Protein AF-A0A8S2WAD6-F1 (afdb_monomer)

Foldseek 3Di:
DPPFPPAAFWWAKDQADPPPDPPHDGGDTDDQVVCVVVPPVRIDTDGDGGADDPVVVVVPDPDPVCVVVRVVCRVCVVVVVLVVLLVVQLVVQLVVLLVLLLLLLLLLQCLQDLDNPPRADPCNSVVSNVCCVVQPSVLSSVLSNVLSVLVSVLVVLVVVLVVVCVVDPDPVSNVVSVVVSVVSVVVSVVSSVLSSLLSSCCSNPVDRSVVSSVVSVVLCVVCVVVVVVLLVVLVVVLVVVLCVVLVVVLVVVVVVCVVVVVCVVDPDNCPVSVVSSVVSSVVSVVVSVSVSSSSSSSVSSQSVLVVPADCDPVGRRSDDVVVCVVVVCNVVNVVVVVVVVVVVVVVVVVVVD

Secondary structure (DSSP, 8-state):
--TT-SSEEEEEEESPPTTT-TT--TT-B--HHHHHHTT-TT-EEEEEEEE--HHHHHHH---HHHHHHHHHHHHHHHHHHHHHHHHHHHHHHHHHHHHHHHHHHHHHHHHH-SSTTTSS-SSHHHHHHHHIIIIIHHHHHHHHHHHHHHHHHHHHHHHHHHHHTTT---HHHHHHHHHHHHHHHHHHHHHHHHHHHHHHHHHHH---HHHHHHHHHHHHHHTHHHHHHHHHHHHHHHHHHHHHHHHHHHHHHHHHHHHTT-GGG-SSTTHHHHHHHHHHHHHHHHHHHHHHHHHHHHHHHHHHHHHH--SSSSS---S-HHHHHHTT-HHHHHHHHHHHHHHHHHHHHHTT-

Structure (mmCIF, N/CA/C/O backbone):
data_AF-A0A8S2WAD6-F1
#
_entry.id   AF-A0A8S2WAD6-F1
#
loop_
_atom_site.group_PDB
_atom_site.id
_atom_site.type_symbol
_atom_site.label_atom_id
_atom_site.label_alt_id
_atom_site.label_comp_id
_atom_site.label_asym_id
_atom_site.label_entity_id
_atom_site.label_seq_id
_atom_site.pdbx_PDB_ins_code
_atom_site.Cartn_x
_atom_site.Cartn_y
_atom_site.Cartn_z
_atom_site.occupancy
_atom_site.B_iso_or_equiv
_atom_site.auth_seq_id
_atom_site.auth_comp_id
_atom_site.auth_asym_id
_atom_site.auth_atom_id
_atom_site.pdbx_PDB_model_num
ATOM 1 N N . MET A 1 1 ? 12.851 -3.085 -22.719 1.00 33.16 1 MET A N 1
ATOM 2 C CA . MET A 1 1 ? 13.435 -4.177 -21.913 1.00 33.16 1 MET A CA 1
ATOM 3 C C . MET A 1 1 ? 13.023 -5.485 -22.578 1.00 33.16 1 MET A C 1
ATOM 5 O O . MET A 1 1 ? 11.899 -5.925 -22.380 1.00 33.16 1 MET A O 1
ATOM 9 N N . ASN A 1 2 ? 13.850 -6.024 -23.480 1.00 35.91 2 ASN A N 1
ATOM 10 C CA . ASN A 1 2 ? 13.549 -7.308 -24.118 1.00 35.91 2 ASN A CA 1
ATOM 11 C C . ASN A 1 2 ? 13.802 -8.405 -23.083 1.00 35.91 2 ASN A C 1
ATOM 13 O O . ASN A 1 2 ? 14.938 -8.794 -22.850 1.00 35.91 2 ASN A O 1
ATOM 17 N N . LEU A 1 3 ? 12.732 -8.902 -22.462 1.00 43.22 3 LEU A N 1
ATOM 18 C CA . LEU A 1 3 ? 12.742 -10.105 -21.617 1.00 43.22 3 LEU A CA 1
ATOM 19 C C . LEU A 1 3 ? 12.987 -11.394 -22.443 1.00 43.22 3 LEU A C 1
ATOM 21 O O . LEU A 1 3 ? 12.745 -12.495 -21.954 1.00 43.22 3 LEU A O 1
ATOM 25 N N . SER A 1 4 ? 13.418 -11.264 -23.705 1.00 50.00 4 SER A N 1
ATOM 26 C CA . SER A 1 4 ? 13.590 -12.347 -24.674 1.00 50.00 4 SER A CA 1
ATOM 27 C C . SER A 1 4 ? 15.006 -12.914 -24.755 1.00 50.00 4 SER A C 1
ATOM 29 O O . SER A 1 4 ? 15.210 -13.788 -25.574 1.00 50.00 4 SER A O 1
ATOM 31 N N . THR A 1 5 ? 15.974 -12.550 -23.908 1.00 53.38 5 THR A N 1
ATOM 32 C CA . THR A 1 5 ? 17.348 -13.115 -23.971 1.00 53.38 5 THR A CA 1
ATOM 33 C C . THR A 1 5 ? 17.466 -14.605 -23.590 1.00 53.38 5 THR A C 1
ATOM 35 O O . THR A 1 5 ? 18.560 -15.086 -23.313 1.00 53.38 5 THR A O 1
ATOM 38 N N . ILE A 1 6 ? 16.360 -15.354 -23.557 1.00 51.00 6 ILE A N 1
ATOM 39 C CA . ILE A 1 6 ? 16.335 -16.801 -23.324 1.00 51.00 6 ILE A CA 1
ATOM 40 C C . ILE A 1 6 ? 16.104 -17.484 -24.674 1.00 51.00 6 ILE A C 1
ATOM 42 O O . ILE A 1 6 ? 15.006 -17.418 -25.222 1.00 51.00 6 ILE A O 1
ATOM 46 N N . GLY A 1 7 ? 17.143 -18.135 -25.194 1.00 58.00 7 GLY A N 1
ATOM 47 C CA . GLY A 1 7 ? 17.131 -18.833 -26.480 1.00 58.00 7 GLY A CA 1
ATOM 48 C C . GLY A 1 7 ? 18.456 -18.671 -27.220 1.00 58.00 7 GLY A C 1
ATOM 49 O O . GLY A 1 7 ? 19.326 -17.908 -26.797 1.00 58.00 7 GLY A O 1
ATOM 50 N N . THR A 1 8 ? 18.625 -19.390 -28.325 1.00 60.66 8 THR A N 1
ATOM 51 C CA . THR A 1 8 ? 19.769 -19.184 -29.219 1.00 60.66 8 THR A CA 1
ATOM 52 C C . THR A 1 8 ? 19.548 -17.921 -30.053 1.00 60.66 8 THR A C 1
ATOM 54 O O . THR A 1 8 ? 18.405 -17.647 -30.434 1.00 60.66 8 THR A O 1
ATOM 57 N N . PRO A 1 9 ? 20.595 -17.124 -30.330 1.00 67.44 9 PRO A N 1
ATOM 58 C CA . PRO A 1 9 ? 20.465 -15.967 -31.205 1.00 67.44 9 PRO A CA 1
ATOM 59 C C . PRO A 1 9 ? 20.092 -16.437 -32.615 1.00 67.44 9 PRO A C 1
ATOM 61 O O . PRO A 1 9 ? 20.806 -17.238 -33.219 1.00 67.44 9 PRO A O 1
ATOM 64 N N . ILE A 1 10 ? 18.959 -15.958 -33.124 1.00 74.50 10 ILE A N 1
ATOM 65 C CA . ILE A 1 10 ? 18.488 -16.260 -34.474 1.00 74.50 10 ILE A CA 1
ATOM 66 C C . ILE A 1 10 ? 18.931 -15.118 -35.381 1.00 74.50 10 ILE A C 1
ATOM 68 O O . ILE A 1 10 ? 18.564 -13.955 -35.176 1.00 74.50 10 ILE A O 1
ATOM 72 N N . PHE A 1 11 ? 19.704 -15.470 -36.402 1.00 80.81 11 PHE A N 1
ATOM 73 C CA . PHE A 1 11 ? 20.127 -14.551 -37.446 1.00 80.81 11 PHE A CA 1
ATOM 74 C C . PHE A 1 11 ? 19.390 -14.880 -38.739 1.00 80.81 11 PHE A C 1
ATOM 76 O O . PHE A 1 11 ? 19.169 -16.051 -39.065 1.00 80.81 11 PHE A O 1
ATOM 83 N N . ARG A 1 12 ? 18.985 -13.841 -39.466 1.00 82.31 12 ARG A N 1
ATOM 84 C CA . ARG A 1 12 ? 18.312 -13.985 -40.757 1.00 82.31 12 ARG A CA 1
ATOM 85 C C . ARG A 1 12 ? 18.974 -13.119 -41.809 1.00 82.31 12 ARG A C 1
ATOM 87 O O . ARG A 1 12 ? 19.565 -12.084 -41.501 1.00 82.31 12 ARG A O 1
ATOM 94 N N . VAL A 1 13 ? 18.862 -13.568 -43.053 1.00 82.69 13 VAL A N 1
ATOM 95 C CA . VAL A 1 13 ? 19.351 -12.819 -44.207 1.00 82.69 13 VAL A CA 1
ATOM 96 C C . VAL A 1 13 ? 18.418 -11.638 -44.473 1.00 82.69 13 VAL A C 1
ATOM 98 O O . VAL A 1 13 ? 17.201 -11.811 -44.577 1.00 82.69 13 VAL A O 1
ATOM 101 N N . VAL A 1 14 ? 19.000 -10.451 -44.576 1.00 81.12 14 VAL A N 1
ATOM 102 C CA . VAL A 1 14 ? 18.361 -9.184 -44.944 1.00 81.12 14 VAL A CA 1
ATOM 103 C C . VAL A 1 14 ? 19.107 -8.566 -46.123 1.00 81.12 14 VAL A C 1
ATOM 105 O O . VAL A 1 14 ? 20.298 -8.810 -46.314 1.00 81.12 14 VAL A O 1
ATOM 108 N N . ASP A 1 15 ? 18.397 -7.765 -46.913 1.00 77.50 15 ASP A N 1
ATOM 109 C CA . ASP A 1 15 ? 18.896 -7.087 -48.113 1.00 77.50 15 ASP A CA 1
ATOM 110 C C . ASP A 1 15 ? 19.441 -8.009 -49.225 1.00 77.50 15 ASP A C 1
ATOM 112 O O . ASP A 1 15 ? 20.174 -7.542 -50.087 1.00 77.50 15 ASP A O 1
ATOM 116 N N . ALA A 1 16 ? 19.058 -9.293 -49.254 1.00 73.88 16 ALA A N 1
ATOM 117 C CA . ALA A 1 16 ? 19.387 -10.212 -50.347 1.00 73.88 16 ALA A CA 1
ATOM 118 C C . ALA A 1 16 ? 18.677 -9.833 -51.657 1.00 73.88 16 ALA A C 1
ATOM 120 O O . ALA A 1 16 ? 17.456 -9.630 -51.674 1.00 73.88 16 ALA A O 1
ATOM 121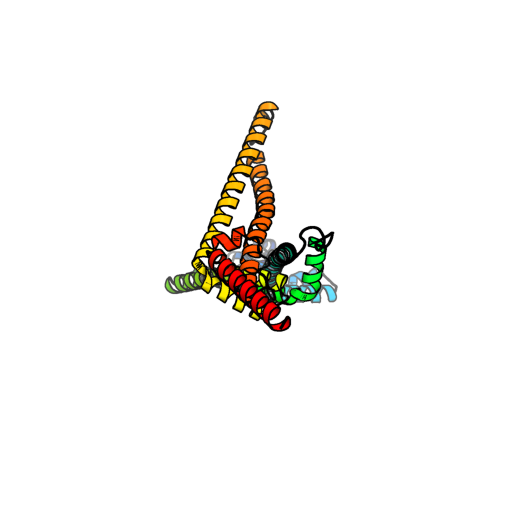 N N . ILE A 1 17 ? 19.430 -9.799 -52.760 1.00 71.50 17 ILE A N 1
ATOM 122 C CA . ILE A 1 17 ? 18.899 -9.552 -54.107 1.00 71.50 17 ILE A CA 1
ATOM 123 C C . ILE A 1 17 ? 18.077 -10.772 -54.579 1.00 71.50 17 ILE A C 1
ATOM 125 O O . ILE A 1 17 ? 18.558 -11.909 -54.493 1.00 71.50 17 ILE A O 1
ATOM 129 N N . PRO A 1 18 ? 16.837 -10.583 -55.082 1.00 63.59 18 PRO A N 1
ATOM 130 C CA . PRO A 1 18 ? 16.011 -11.680 -55.582 1.00 63.59 18 PRO A CA 1
ATOM 131 C C . PRO A 1 18 ? 16.711 -12.439 -56.718 1.00 63.59 18 PRO A C 1
ATOM 133 O O . PRO A 1 18 ? 17.002 -11.861 -57.760 1.00 63.59 18 PRO A O 1
ATOM 136 N N . GLY A 1 19 ? 16.959 -13.738 -56.520 1.00 62.47 19 GLY A N 1
ATOM 137 C CA . GLY A 1 19 ? 17.545 -14.623 -57.534 1.00 62.47 19 GLY A CA 1
ATOM 138 C C . GLY A 1 19 ? 19.076 -14.717 -57.553 1.00 62.47 19 GLY A C 1
ATOM 139 O O . GLY A 1 19 ? 19.597 -15.427 -58.402 1.00 62.47 19 GLY A O 1
ATOM 140 N N . CYS A 1 20 ? 19.801 -14.049 -56.644 1.00 62.72 20 CYS A N 1
ATOM 141 C CA . CYS A 1 20 ? 21.269 -14.144 -56.594 1.00 62.72 20 CYS A CA 1
ATOM 142 C C . CYS A 1 20 ? 21.786 -15.372 -55.819 1.00 62.72 20 CYS A C 1
ATOM 144 O O . CYS A 1 20 ? 22.813 -15.955 -56.160 1.00 62.72 20 CYS A O 1
ATOM 146 N N . CYS A 1 21 ? 21.069 -15.796 -54.778 1.00 61.88 21 CYS A N 1
ATOM 147 C CA . CYS A 1 21 ? 21.522 -16.853 -53.879 1.00 61.88 21 CYS A CA 1
ATOM 148 C C . CYS A 1 21 ? 20.570 -18.050 -53.955 1.00 61.88 21 CYS A C 1
ATOM 150 O O . CYS A 1 21 ? 19.511 -18.016 -53.327 1.00 61.88 21 CYS A O 1
ATOM 152 N N . ASP A 1 22 ? 20.963 -19.123 -54.649 1.00 60.25 22 ASP A N 1
ATOM 153 C CA . ASP A 1 22 ? 20.140 -20.333 -54.849 1.00 60.25 22 ASP A CA 1
ATOM 154 C C . ASP A 1 22 ? 19.596 -20.952 -53.542 1.00 60.25 22 ASP A C 1
ATOM 156 O O . ASP A 1 22 ? 18.570 -21.627 -53.559 1.00 60.25 22 ASP A O 1
ATOM 160 N N . ASN A 1 23 ? 20.231 -20.680 -52.391 1.00 61.28 23 ASN A N 1
ATOM 161 C CA . ASN A 1 23 ? 19.850 -21.232 -51.082 1.00 61.28 23 ASN A CA 1
ATOM 162 C C . ASN A 1 23 ? 19.425 -20.194 -50.018 1.00 61.28 23 ASN A C 1
ATOM 164 O O . ASN A 1 23 ? 18.973 -20.583 -48.937 1.00 61.28 23 ASN A O 1
ATOM 168 N N . TYR A 1 24 ? 19.549 -18.883 -50.270 1.00 64.12 24 TYR A N 1
ATOM 169 C CA . TYR A 1 24 ? 19.350 -17.857 -49.232 1.00 64.12 24 TYR A CA 1
ATOM 170 C C . TYR A 1 24 ? 18.557 -16.647 -49.737 1.00 64.12 24 TYR A C 1
ATOM 172 O O . TYR A 1 24 ? 19.109 -15.701 -50.289 1.00 64.12 24 TYR A O 1
ATOM 180 N N . THR A 1 25 ? 17.250 -16.653 -49.482 1.00 71.38 25 THR A N 1
ATOM 181 C CA . THR A 1 25 ? 16.353 -15.509 -49.696 1.00 71.38 25 THR A CA 1
ATOM 182 C C . THR A 1 25 ? 16.184 -14.673 -48.425 1.00 71.38 25 THR A C 1
ATOM 184 O O . THR A 1 25 ? 16.469 -15.140 -47.319 1.00 71.38 25 THR A O 1
ATOM 187 N N . ASN A 1 26 ? 15.690 -13.436 -48.562 1.00 69.88 26 ASN A N 1
ATOM 188 C CA . ASN A 1 26 ? 15.370 -12.586 -47.412 1.00 69.88 26 ASN A CA 1
ATOM 189 C C . ASN A 1 26 ? 14.439 -13.306 -46.428 1.00 69.88 26 ASN A C 1
ATOM 191 O O . ASN A 1 26 ? 13.389 -13.822 -46.809 1.00 69.88 26 ASN A O 1
ATOM 195 N N . GLY A 1 27 ? 14.830 -13.322 -45.154 1.00 68.94 27 GLY A N 1
ATOM 196 C CA . GLY A 1 27 ? 14.116 -14.012 -44.083 1.00 68.94 27 GLY A CA 1
ATOM 197 C C . GLY A 1 27 ? 14.554 -15.457 -43.822 1.00 68.94 27 GLY A C 1
ATOM 198 O O . GLY A 1 27 ? 14.096 -16.018 -42.819 1.00 68.94 27 GLY A O 1
ATOM 199 N N . ASN A 1 28 ? 15.442 -16.037 -44.643 1.00 74.69 28 ASN A N 1
ATOM 200 C CA . ASN A 1 28 ? 16.033 -17.357 -44.393 1.00 74.69 28 ASN A CA 1
ATOM 201 C C . ASN A 1 28 ? 17.021 -17.298 -43.222 1.00 74.69 28 ASN A C 1
ATOM 203 O O . ASN A 1 28 ? 17.682 -16.281 -42.999 1.00 74.69 28 ASN A O 1
ATOM 207 N N . TYR A 1 29 ? 17.129 -18.405 -42.488 1.00 73.19 29 TYR A N 1
ATOM 208 C CA . TYR A 1 29 ? 18.110 -18.567 -41.418 1.00 73.19 29 TYR A CA 1
ATOM 209 C C . TYR A 1 29 ? 19.538 -18.517 -41.970 1.00 73.19 29 TYR A C 1
ATOM 211 O O . TYR A 1 29 ? 19.829 -19.095 -43.018 1.00 73.19 29 TYR A O 1
ATOM 219 N N . CYS A 1 30 ? 20.437 -17.854 -41.248 1.00 74.94 30 CYS A N 1
ATOM 220 C CA . CYS A 1 30 ? 21.857 -17.819 -41.572 1.00 74.94 30 CYS A CA 1
ATOM 221 C C . CYS A 1 30 ? 22.704 -17.985 -40.310 1.00 74.94 30 CYS A C 1
ATOM 223 O O . CYS A 1 30 ? 22.332 -17.551 -39.225 1.00 74.94 30 CYS A O 1
ATOM 225 N N . ILE A 1 31 ? 23.876 -18.600 -40.458 1.00 78.00 31 ILE A N 1
ATOM 226 C CA . ILE A 1 31 ? 24.888 -18.666 -39.400 1.00 78.00 31 ILE A CA 1
ATOM 227 C C . ILE A 1 31 ? 25.958 -17.629 -39.749 1.00 78.00 31 ILE A C 1
ATOM 229 O O . ILE A 1 31 ? 26.589 -17.787 -40.798 1.00 78.00 31 ILE A O 1
ATOM 233 N N . PRO A 1 32 ? 26.210 -16.599 -38.916 1.00 78.12 32 PRO A N 1
ATOM 234 C CA . PRO A 1 32 ? 27.131 -15.510 -39.254 1.00 78.12 32 PRO A CA 1
ATOM 235 C C . PRO A 1 32 ? 28.523 -15.980 -39.697 1.00 78.12 32 PRO A C 1
ATOM 237 O O . PRO A 1 32 ? 29.085 -15.450 -40.655 1.00 78.12 32 PRO A O 1
ATOM 240 N N . GLU A 1 33 ? 29.062 -17.015 -39.047 1.00 74.75 33 GLU A N 1
ATOM 241 C CA . GLU A 1 33 ? 30.379 -17.580 -39.367 1.00 74.75 33 GLU A CA 1
ATOM 242 C C . GLU A 1 33 ? 30.416 -18.261 -40.742 1.00 74.75 33 GLU A C 1
ATOM 244 O O . GLU A 1 33 ? 31.381 -18.103 -41.490 1.00 74.75 33 GLU A O 1
ATOM 249 N N . GLN A 1 34 ? 29.353 -18.982 -41.109 1.00 74.25 34 GLN A N 1
ATOM 250 C CA . GLN A 1 34 ? 29.258 -19.644 -42.412 1.00 74.25 34 GLN A CA 1
ATOM 251 C C . GLN A 1 34 ? 28.941 -18.639 -43.519 1.00 74.25 34 GLN A C 1
ATOM 253 O O . GLN A 1 34 ? 29.550 -18.681 -44.585 1.00 74.25 34 GLN A O 1
ATOM 258 N N . PHE A 1 35 ? 28.046 -17.692 -43.244 1.00 73.62 35 PHE A N 1
ATOM 259 C CA . PHE A 1 35 ? 27.656 -16.650 -44.187 1.00 73.62 35 PHE A CA 1
ATOM 260 C C . PHE A 1 35 ? 28.860 -15.789 -44.600 1.00 73.62 35 PHE A C 1
ATOM 262 O O . PHE A 1 35 ? 29.034 -15.481 -45.777 1.00 73.62 35 PHE A O 1
ATOM 269 N N . LYS A 1 36 ? 29.759 -15.493 -43.650 1.00 70.19 36 LYS A N 1
ATOM 270 C CA . LYS A 1 36 ? 31.013 -14.773 -43.909 1.00 70.19 36 LYS A CA 1
ATOM 271 C C . LYS A 1 36 ? 32.038 -15.606 -44.690 1.00 70.19 36 LYS A C 1
ATOM 273 O O . LYS A 1 36 ? 32.805 -15.046 -45.466 1.00 70.19 36 LYS A O 1
ATOM 278 N N . LYS A 1 37 ? 32.055 -16.933 -44.510 1.00 67.81 37 LYS A N 1
ATOM 279 C CA . LYS A 1 37 ? 32.999 -17.849 -45.177 1.00 67.81 37 LYS A CA 1
ATOM 280 C C . LYS A 1 37 ? 32.723 -18.011 -46.675 1.00 67.81 37 LYS A C 1
ATOM 282 O O . LYS A 1 37 ? 33.667 -18.155 -47.444 1.00 67.81 37 LYS A O 1
ATOM 287 N N . TYR A 1 38 ? 31.456 -17.976 -47.081 1.00 65.44 38 TYR A N 1
ATOM 288 C CA . TYR A 1 38 ? 31.044 -18.130 -48.483 1.00 65.44 38 TYR A CA 1
ATOM 289 C C . TYR A 1 38 ? 30.951 -16.806 -49.257 1.00 65.44 38 TYR A C 1
ATOM 291 O O . TYR A 1 38 ? 30.605 -16.819 -50.431 1.00 65.44 38 TYR A O 1
ATOM 299 N N . ASN A 1 39 ? 31.304 -15.681 -48.622 1.00 60.47 39 ASN A N 1
ATOM 300 C CA . ASN A 1 39 ? 31.383 -14.352 -49.231 1.00 60.47 39 ASN A CA 1
ATOM 301 C C . ASN A 1 39 ? 30.143 -13.980 -50.068 1.00 60.47 39 ASN A C 1
ATOM 303 O O . ASN A 1 39 ? 30.268 -13.496 -51.192 1.00 60.47 39 ASN A O 1
ATOM 307 N N . TYR A 1 40 ? 28.947 -14.216 -49.516 1.00 65.75 40 TYR A N 1
ATOM 308 C CA . TYR A 1 40 ? 27.692 -13.754 -50.108 1.00 65.75 40 TYR A CA 1
ATOM 309 C C . TYR A 1 40 ? 27.655 -12.220 -50.034 1.00 65.75 40 TYR A C 1
ATOM 311 O O . TYR A 1 40 ? 27.229 -11.638 -49.039 1.00 65.75 40 TYR A O 1
ATOM 319 N N . SER A 1 41 ? 28.174 -11.560 -51.068 1.00 59.25 41 SER A N 1
ATOM 320 C CA . SER A 1 41 ? 28.385 -10.108 -51.136 1.00 59.25 41 SER A CA 1
ATOM 321 C C . SER A 1 41 ? 27.098 -9.288 -51.249 1.00 59.25 41 SER A C 1
ATOM 323 O O . SER A 1 41 ? 27.143 -8.065 -51.150 1.00 59.25 41 SER A O 1
ATOM 325 N N . GLU A 1 42 ? 25.957 -9.948 -51.445 1.00 70.25 42 GLU A N 1
ATOM 326 C CA . GLU A 1 42 ? 24.692 -9.312 -51.820 1.00 70.25 42 GLU A CA 1
ATOM 327 C C . GLU A 1 42 ? 23.599 -9.418 -50.748 1.00 70.25 42 GLU A C 1
ATOM 329 O O . GLU A 1 42 ? 22.443 -9.149 -51.041 1.00 70.25 42 GLU A O 1
ATOM 334 N N . GLY A 1 43 ? 23.940 -9.781 -49.505 1.00 71.50 43 GLY A N 1
ATOM 335 C CA . GLY A 1 43 ? 23.020 -9.757 -48.362 1.00 71.50 43 GLY A CA 1
ATOM 336 C C . GLY A 1 43 ? 23.760 -9.641 -47.027 1.00 71.50 43 GLY A C 1
ATOM 337 O O . GLY A 1 43 ? 24.965 -9.874 -46.948 1.00 71.50 43 GLY A O 1
ATOM 338 N N . ARG A 1 44 ? 23.055 -9.275 -45.952 1.00 79.81 44 ARG A N 1
ATOM 339 C CA . ARG A 1 44 ? 23.591 -9.248 -44.580 1.00 79.81 44 ARG A CA 1
ATOM 340 C C . ARG A 1 44 ? 22.915 -10.312 -43.725 1.00 79.81 44 ARG A C 1
ATOM 342 O O . ARG A 1 44 ? 21.711 -10.505 -43.807 1.00 79.81 44 ARG A O 1
ATOM 349 N N . CYS A 1 45 ? 23.687 -10.984 -42.877 1.00 79.69 45 CYS A N 1
ATOM 350 C CA . CYS A 1 45 ? 23.158 -11.869 -41.844 1.00 79.69 45 CYS A CA 1
ATOM 351 C C . CYS A 1 45 ? 23.043 -11.068 -40.540 1.00 79.69 45 CYS A C 1
ATOM 353 O O . CYS A 1 45 ? 24.048 -10.856 -39.857 1.00 79.69 45 CYS A O 1
ATOM 355 N N . GLU A 1 46 ? 21.846 -10.567 -40.223 1.00 81.94 46 GLU A N 1
ATOM 356 C CA . GLU A 1 46 ? 21.623 -9.715 -39.049 1.00 81.94 46 GLU A CA 1
ATOM 357 C C . GLU A 1 46 ? 20.917 -10.467 -37.922 1.00 81.94 46 GLU A C 1
ATOM 359 O O . GLU A 1 46 ? 20.079 -11.347 -38.136 1.00 81.94 46 GLU A O 1
ATOM 364 N N . PHE A 1 47 ? 21.280 -10.104 -36.690 1.00 79.50 47 PHE A N 1
ATOM 365 C CA . PHE A 1 47 ? 20.602 -10.579 -35.492 1.00 79.50 47 PHE A CA 1
ATOM 366 C C . PHE A 1 47 ? 19.190 -9.998 -35.453 1.00 79.50 47 PHE A C 1
ATOM 368 O O . PHE A 1 47 ? 19.028 -8.777 -35.503 1.00 79.50 47 PHE A O 1
ATOM 375 N N . GLN A 1 48 ? 18.180 -10.857 -35.316 1.00 74.44 48 GLN A N 1
ATOM 376 C CA . GLN A 1 48 ? 16.791 -10.403 -35.330 1.00 74.44 48 GLN A CA 1
ATOM 377 C C . GLN A 1 48 ? 16.083 -10.616 -33.994 1.00 74.44 48 GLN A C 1
ATOM 379 O O . GLN A 1 48 ? 15.462 -9.686 -33.479 1.00 74.44 48 GLN A O 1
ATOM 384 N N . ASP A 1 49 ? 16.182 -11.813 -33.417 1.00 67.06 49 ASP A N 1
ATOM 385 C CA . ASP A 1 49 ? 15.623 -12.109 -32.096 1.00 67.06 49 ASP A CA 1
ATOM 386 C C .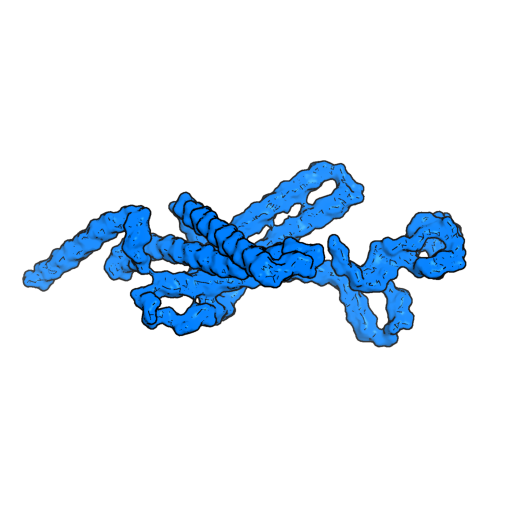 ASP A 1 49 ? 16.359 -13.291 -31.446 1.00 67.06 49 ASP A C 1
ATOM 388 O O . ASP A 1 49 ? 17.113 -14.020 -32.091 1.00 67.06 49 ASP A O 1
ATOM 392 N N . PHE A 1 50 ? 16.121 -13.499 -30.157 1.00 65.56 50 PHE A N 1
ATOM 393 C CA . PHE A 1 50 ? 16.491 -14.726 -29.451 1.00 65.56 50 PHE A CA 1
ATOM 394 C C . PHE A 1 50 ? 15.279 -15.671 -29.450 1.00 65.56 50 PHE A C 1
ATOM 396 O O . PHE A 1 50 ? 14.167 -15.248 -29.129 1.00 65.56 50 PHE A O 1
ATOM 403 N N . GLY A 1 51 ? 15.461 -16.945 -29.812 1.00 61.03 51 GLY A N 1
ATOM 404 C CA . GLY A 1 51 ? 14.335 -17.880 -29.915 1.00 61.03 51 GLY A CA 1
ATOM 405 C C . GLY A 1 51 ? 14.721 -19.334 -30.187 1.00 61.03 51 GLY A C 1
ATOM 406 O O . GLY A 1 51 ? 15.860 -19.740 -29.958 1.00 61.03 51 GLY A O 1
ATOM 407 N N . PHE A 1 52 ? 13.745 -20.112 -30.663 1.00 58.81 52 PHE A N 1
ATOM 408 C CA . PHE A 1 52 ? 13.871 -21.527 -31.022 1.00 58.81 52 PHE A CA 1
ATOM 409 C C . PHE A 1 52 ? 13.883 -21.704 -32.538 1.00 58.81 52 PHE A C 1
ATOM 411 O O . PHE A 1 52 ? 12.993 -21.195 -33.219 1.00 58.81 52 PHE A O 1
ATOM 418 N N . ASP A 1 53 ? 14.869 -22.443 -33.039 1.00 58.81 53 ASP A N 1
ATOM 419 C CA . ASP A 1 53 ? 14.939 -22.904 -34.425 1.00 58.81 53 ASP A CA 1
ATOM 420 C C . ASP A 1 53 ? 14.896 -24.439 -34.428 1.00 58.81 53 ASP A C 1
ATOM 422 O O . ASP A 1 53 ? 15.732 -25.088 -33.789 1.00 58.81 53 ASP A O 1
ATOM 426 N N . GLU A 1 54 ? 13.900 -25.010 -35.111 1.00 56.03 54 GLU A N 1
ATOM 427 C CA . GLU A 1 54 ? 13.672 -26.459 -35.201 1.00 56.03 54 GLU A CA 1
ATOM 428 C C . GLU A 1 54 ? 14.903 -27.196 -35.752 1.00 56.03 54 GLU A C 1
ATOM 430 O O . GLU A 1 54 ? 15.276 -28.239 -35.213 1.00 56.03 54 GLU A O 1
ATOM 435 N N . ASN A 1 55 ? 15.594 -26.604 -36.733 1.00 55.09 55 ASN A N 1
ATOM 436 C CA . ASN A 1 55 ? 16.733 -27.226 -37.416 1.00 55.09 55 ASN A CA 1
ATOM 437 C C . ASN A 1 55 ? 18.000 -27.256 -36.543 1.00 55.09 55 ASN A C 1
ATOM 439 O O . ASN A 1 55 ? 18.793 -28.194 -36.612 1.00 55.09 55 ASN A O 1
ATOM 443 N N . TYR A 1 56 ? 18.195 -26.247 -35.686 1.00 56.81 56 TYR A N 1
ATOM 444 C CA . TYR A 1 56 ? 19.330 -26.196 -34.755 1.00 56.81 56 TYR A CA 1
ATOM 445 C C . TYR A 1 56 ? 19.135 -27.157 -33.571 1.00 56.81 56 TYR A C 1
ATOM 447 O O . TYR A 1 56 ? 20.078 -27.799 -33.106 1.00 56.81 56 TYR A O 1
ATOM 455 N N . PHE A 1 57 ? 17.898 -27.298 -33.086 1.00 56.00 57 PHE A N 1
ATOM 456 C CA . PHE A 1 57 ? 17.590 -28.170 -31.949 1.00 56.00 57 PHE A CA 1
ATOM 457 C C . PHE A 1 57 ? 17.591 -29.662 -32.303 1.00 56.00 57 PHE A C 1
ATOM 459 O O . PHE A 1 57 ? 17.880 -30.496 -31.439 1.00 56.00 57 PHE A O 1
ATOM 466 N N . GLU A 1 58 ? 17.295 -30.006 -33.560 1.00 52.38 58 GLU A N 1
ATOM 467 C CA . GLU A 1 58 ? 17.341 -31.380 -34.062 1.00 52.38 58 GLU A CA 1
ATOM 468 C C . GLU A 1 58 ? 18.746 -31.994 -33.975 1.00 52.38 58 GLU A C 1
ATOM 470 O O . GLU A 1 58 ? 18.870 -33.177 -33.663 1.00 52.38 58 GLU A O 1
ATOM 475 N N . TYR A 1 59 ? 19.790 -31.175 -34.130 1.00 53.69 59 TYR A N 1
ATOM 476 C CA . TYR A 1 59 ? 21.191 -31.594 -34.058 1.00 53.69 59 TYR A CA 1
ATOM 477 C C . TYR A 1 59 ? 21.700 -31.833 -32.620 1.00 53.69 59 TYR A C 1
ATOM 479 O O . TYR A 1 59 ? 22.624 -32.619 -32.419 1.00 53.69 59 TYR A O 1
ATOM 487 N N . GLN A 1 60 ? 21.116 -31.179 -31.604 1.00 53.69 60 GLN A N 1
ATOM 488 C CA . GLN A 1 60 ? 21.714 -31.110 -30.259 1.00 53.69 60 GLN A CA 1
ATOM 489 C C . GLN A 1 60 ? 21.015 -31.954 -29.174 1.00 53.69 60 GLN A C 1
ATOM 491 O O . GLN A 1 60 ? 21.633 -32.241 -28.148 1.00 53.69 60 GLN A O 1
ATOM 496 N N . TYR A 1 61 ? 19.763 -32.396 -29.364 1.00 55.78 61 TYR A N 1
ATOM 497 C CA . TYR A 1 61 ? 19.031 -33.183 -28.354 1.00 55.78 61 TYR A CA 1
ATOM 498 C C . TYR A 1 61 ? 18.235 -34.351 -28.961 1.00 55.78 61 TYR A C 1
ATOM 500 O O . TYR A 1 61 ? 17.271 -34.144 -29.690 1.00 55.78 61 TYR A O 1
ATOM 508 N N . ASN A 1 62 ? 18.560 -35.592 -28.571 1.00 58.84 62 ASN A N 1
ATOM 509 C CA . ASN A 1 62 ? 17.895 -36.815 -29.062 1.00 58.84 62 ASN A CA 1
ATOM 510 C C . ASN A 1 62 ? 16.633 -37.238 -28.280 1.00 58.84 62 ASN A C 1
ATOM 512 O O . ASN A 1 62 ? 15.978 -38.208 -28.655 1.00 58.84 62 ASN A O 1
ATOM 516 N N . SER A 1 63 ? 16.263 -36.548 -27.195 1.00 70.56 63 SER A N 1
ATOM 517 C CA . SER A 1 63 ? 15.114 -36.946 -26.366 1.00 70.56 63 SER A CA 1
ATOM 518 C C . SER A 1 63 ? 13.822 -36.225 -26.760 1.00 70.56 63 SER A C 1
ATOM 520 O O . SER A 1 63 ? 13.719 -34.999 -26.668 1.00 70.56 63 SER A O 1
ATOM 522 N N . PHE A 1 64 ? 12.805 -37.006 -27.139 1.00 72.31 64 PHE A N 1
ATOM 523 C CA . PHE A 1 64 ? 11.473 -36.531 -27.533 1.00 72.31 64 PHE A CA 1
ATOM 524 C C . PHE A 1 64 ? 10.792 -35.672 -26.453 1.00 72.31 64 PHE A C 1
ATOM 526 O O . PHE A 1 64 ? 10.180 -34.654 -26.769 1.00 72.31 64 PHE A O 1
ATOM 533 N N . ILE A 1 65 ? 10.952 -36.029 -25.173 1.00 70.19 65 ILE A N 1
ATOM 534 C CA . ILE A 1 65 ? 10.344 -35.296 -24.049 1.00 70.19 65 ILE A CA 1
ATOM 535 C C . ILE A 1 65 ? 10.929 -33.883 -23.938 1.00 70.19 65 ILE A C 1
ATOM 537 O O . ILE A 1 65 ? 10.186 -32.917 -23.763 1.00 70.19 65 ILE A O 1
ATOM 541 N N . TYR A 1 66 ? 12.248 -33.742 -24.096 1.00 64.62 66 TYR A N 1
ATOM 542 C CA . TYR A 1 66 ? 12.897 -32.432 -24.073 1.00 64.62 66 TYR A CA 1
ATOM 543 C C . TYR A 1 66 ? 12.504 -31.591 -25.291 1.00 64.62 66 TYR A C 1
ATOM 545 O O . TYR A 1 66 ? 12.205 -30.411 -25.121 1.00 64.62 66 TYR A O 1
ATOM 553 N N . LYS A 1 67 ? 12.398 -32.189 -26.488 1.00 64.88 67 LYS A N 1
ATOM 554 C CA . LYS A 1 67 ? 11.892 -31.494 -27.687 1.00 64.88 67 LYS A CA 1
ATOM 555 C C . LYS A 1 67 ? 10.471 -30.962 -27.475 1.00 64.88 67 LYS A C 1
ATOM 557 O O . LYS A 1 67 ? 10.221 -29.783 -27.712 1.00 64.88 67 LYS A O 1
ATOM 562 N N . LEU A 1 68 ? 9.563 -31.798 -26.966 1.00 68.50 68 LEU A N 1
ATOM 563 C CA . LEU A 1 68 ? 8.168 -31.424 -26.722 1.00 68.50 68 LEU A CA 1
ATOM 564 C C . LEU A 1 68 ? 8.045 -30.311 -25.672 1.00 68.50 68 LEU A C 1
ATOM 566 O O . LEU A 1 68 ? 7.314 -29.341 -25.876 1.00 68.50 68 LEU A O 1
ATOM 570 N N . MET A 1 69 ? 8.779 -30.424 -24.563 1.00 67.94 69 MET A N 1
ATOM 571 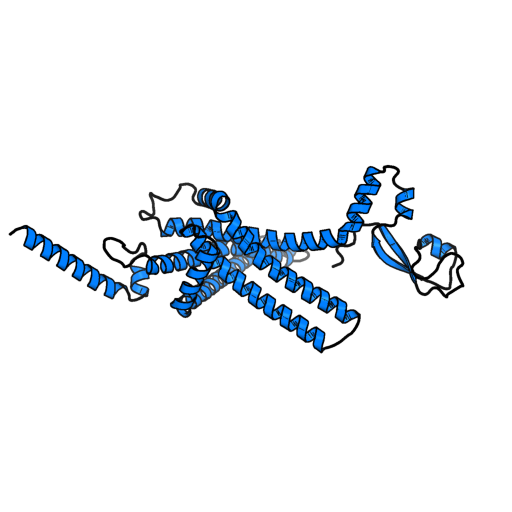C CA . MET A 1 69 ? 8.778 -29.428 -23.490 1.00 67.94 69 MET A CA 1
ATOM 572 C C . MET A 1 69 ? 9.318 -28.078 -23.974 1.00 67.94 69 MET A C 1
ATOM 574 O O . MET A 1 69 ? 8.691 -27.044 -23.746 1.00 67.94 69 MET A O 1
ATOM 578 N N . VAL A 1 70 ? 10.455 -28.085 -24.671 1.00 66.88 70 VAL A N 1
ATOM 579 C CA . VAL A 1 70 ? 11.109 -26.872 -25.172 1.00 66.88 70 VAL A CA 1
ATOM 580 C C . VAL A 1 70 ? 10.255 -26.192 -26.247 1.00 66.88 70 VAL A C 1
ATOM 582 O O . VAL A 1 70 ? 9.976 -25.000 -26.130 1.00 66.88 70 VAL A O 1
ATOM 585 N N . PHE A 1 71 ? 9.744 -26.940 -27.229 1.00 66.62 71 PHE A N 1
ATOM 586 C CA . PHE A 1 71 ? 8.840 -26.413 -28.257 1.00 66.62 71 PHE A CA 1
ATOM 587 C C . PHE A 1 71 ? 7.582 -25.776 -27.649 1.00 66.62 71 PHE A C 1
ATOM 589 O O . PHE A 1 71 ? 7.187 -24.670 -28.022 1.00 66.62 71 PHE A O 1
ATOM 596 N N . THR A 1 72 ? 6.979 -26.438 -26.656 1.00 67.56 72 THR A N 1
ATOM 597 C CA . THR A 1 72 ? 5.811 -25.912 -25.936 1.00 67.56 72 THR A CA 1
ATOM 598 C C . THR A 1 72 ? 6.158 -24.611 -25.207 1.00 67.56 72 THR A C 1
ATOM 600 O O . THR A 1 72 ? 5.440 -23.620 -25.338 1.00 67.56 72 THR A O 1
ATOM 603 N N . LEU A 1 73 ? 7.288 -24.561 -24.495 1.00 67.25 73 LEU A N 1
ATOM 604 C CA . LEU A 1 73 ? 7.741 -23.358 -23.790 1.00 67.25 73 LEU A CA 1
ATOM 605 C C . LEU A 1 73 ? 7.978 -22.175 -24.735 1.00 67.25 73 LEU A C 1
ATOM 607 O O . LEU A 1 73 ? 7.517 -21.076 -24.438 1.00 67.25 73 LEU A O 1
ATOM 611 N N . PHE A 1 74 ? 8.629 -22.387 -25.881 1.00 66.81 74 PHE A N 1
ATOM 612 C CA . PHE A 1 74 ? 8.874 -21.326 -26.863 1.00 66.81 74 PHE A CA 1
ATOM 613 C C . PHE A 1 74 ? 7.594 -20.860 -27.562 1.00 66.81 74 PHE A C 1
ATOM 615 O O . PHE A 1 74 ? 7.388 -19.656 -27.731 1.00 66.81 74 PHE A O 1
ATOM 622 N N . LYS A 1 75 ? 6.674 -21.782 -27.877 1.00 69.44 75 LYS A N 1
ATOM 623 C CA . LYS A 1 75 ? 5.359 -21.445 -28.444 1.00 69.44 75 LYS A CA 1
ATOM 624 C C . LYS A 1 75 ? 4.543 -20.552 -27.506 1.00 69.44 75 LYS A C 1
ATOM 626 O O . LYS A 1 75 ? 3.887 -19.616 -27.961 1.00 69.44 75 LYS A O 1
ATOM 631 N N . TYR A 1 76 ? 4.605 -20.811 -26.197 1.00 76.75 76 TYR A N 1
ATOM 632 C CA . TYR A 1 76 ? 3.871 -20.044 -25.186 1.00 76.75 76 TYR A CA 1
ATOM 633 C C . TYR A 1 76 ? 4.691 -18.935 -24.509 1.00 76.75 76 TYR A C 1
ATOM 635 O O . TYR A 1 76 ? 4.144 -18.213 -23.677 1.00 76.75 76 TYR A O 1
ATOM 643 N N . GLN A 1 77 ? 5.959 -18.730 -24.881 1.00 76.31 77 GLN A N 1
ATOM 644 C CA . GLN A 1 77 ? 6.885 -17.811 -24.203 1.00 76.31 77 GLN A CA 1
ATOM 645 C C . GLN A 1 77 ? 6.311 -16.399 -24.055 1.00 76.31 77 GLN A C 1
ATOM 647 O O . GLN A 1 77 ? 6.316 -15.837 -22.961 1.00 76.31 77 GLN A O 1
ATOM 652 N N . LYS A 1 78 ? 5.754 -15.840 -25.138 1.00 76.50 78 LYS A N 1
ATOM 653 C CA . LYS A 1 78 ? 5.155 -14.494 -25.123 1.00 76.50 78 LYS A CA 1
ATOM 654 C C . LYS A 1 78 ? 3.943 -14.419 -24.190 1.00 76.50 78 LYS A C 1
ATOM 656 O O . LYS A 1 78 ? 3.803 -13.452 -23.447 1.00 76.50 78 LYS A O 1
ATOM 661 N N . TYR A 1 79 ? 3.092 -15.444 -24.187 1.00 82.50 79 TYR A N 1
ATOM 662 C CA . TYR A 1 79 ? 1.923 -15.509 -23.305 1.00 82.50 79 TYR A CA 1
ATOM 663 C C . TYR A 1 79 ? 2.335 -15.638 -21.834 1.00 82.50 79 TYR A C 1
ATOM 665 O O . TYR A 1 79 ? 1.797 -14.930 -20.986 1.00 82.50 79 TYR A O 1
ATOM 673 N N . LEU A 1 80 ? 3.335 -16.474 -21.540 1.00 84.12 80 LEU A N 1
ATOM 674 C CA . LEU A 1 80 ? 3.890 -16.642 -20.197 1.00 84.12 80 LEU A CA 1
ATOM 675 C C . LEU A 1 80 ? 4.547 -15.356 -19.684 1.00 84.12 80 LEU A C 1
ATOM 677 O O . LEU A 1 80 ? 4.381 -15.015 -18.519 1.00 84.12 80 LEU A O 1
ATOM 681 N N . GLN A 1 81 ? 5.241 -14.600 -20.539 1.00 84.69 81 GLN A N 1
ATOM 682 C CA . GLN A 1 81 ? 5.811 -13.299 -20.169 1.00 84.69 81 GLN A CA 1
ATOM 683 C C . GLN A 1 81 ? 4.726 -12.289 -19.779 1.00 84.69 81 GLN A C 1
ATOM 685 O O . GLN A 1 81 ? 4.821 -11.670 -18.719 1.00 84.69 81 GLN A O 1
ATOM 690 N N . TRP A 1 82 ? 3.669 -12.149 -20.586 1.00 86.38 82 TRP A N 1
ATOM 691 C CA . TRP A 1 82 ? 2.545 -11.266 -20.256 1.00 86.38 82 TRP A CA 1
ATOM 692 C C . TRP A 1 82 ? 1.814 -11.706 -18.986 1.00 86.38 82 TRP A C 1
ATOM 694 O O . TRP A 1 82 ? 1.499 -10.866 -18.141 1.00 86.38 82 TRP A O 1
ATOM 704 N N . PHE A 1 83 ? 1.607 -13.013 -18.817 1.00 90.19 83 PHE A N 1
ATOM 705 C CA . PHE A 1 83 ? 1.047 -13.578 -17.595 1.00 90.19 83 PHE A CA 1
ATOM 706 C C . PHE A 1 83 ? 1.923 -13.273 -16.373 1.00 90.19 83 PHE A C 1
ATOM 708 O O . PHE A 1 83 ? 1.402 -12.805 -15.366 1.00 90.19 83 PHE A O 1
ATOM 715 N N . ASN A 1 84 ? 3.244 -13.452 -16.461 1.00 91.44 84 ASN A N 1
ATOM 716 C CA . ASN A 1 84 ? 4.175 -13.168 -15.366 1.00 91.44 84 ASN A CA 1
ATOM 717 C C . ASN A 1 84 ? 4.187 -11.684 -14.984 1.00 91.44 84 ASN A C 1
ATOM 719 O O . ASN A 1 84 ? 4.234 -11.358 -13.801 1.00 91.44 84 ASN A O 1
ATOM 723 N N . ILE A 1 85 ? 4.096 -10.776 -15.961 1.00 91.50 85 ILE A N 1
ATOM 724 C CA . ILE A 1 85 ? 3.987 -9.336 -15.693 1.00 91.50 85 ILE A CA 1
ATOM 725 C C . ILE A 1 85 ? 2.670 -9.015 -14.975 1.00 91.50 85 ILE A C 1
ATOM 727 O O . ILE A 1 85 ? 2.657 -8.262 -13.999 1.00 91.50 85 ILE A O 1
ATOM 731 N N . PHE A 1 86 ? 1.558 -9.599 -15.427 1.00 94.56 86 PHE A N 1
ATOM 732 C CA . PHE A 1 86 ? 0.271 -9.440 -14.757 1.00 94.56 86 PHE A CA 1
ATOM 733 C C . PHE A 1 86 ? 0.302 -10.006 -13.329 1.00 94.56 86 PHE A C 1
ATOM 735 O O . PHE A 1 86 ? -0.092 -9.322 -12.384 1.00 94.56 86 PHE A O 1
ATOM 742 N N . ALA A 1 87 ? 0.835 -11.218 -13.160 1.00 94.69 87 ALA A N 1
ATOM 743 C CA . ALA A 1 87 ? 0.998 -11.876 -11.870 1.00 94.69 87 ALA A CA 1
ATOM 744 C C . ALA A 1 87 ? 1.895 -11.061 -10.929 1.00 94.69 87 ALA A C 1
ATOM 746 O O . ALA A 1 87 ? 1.562 -10.917 -9.758 1.00 94.69 87 ALA A O 1
ATOM 747 N N . TYR A 1 88 ? 2.971 -10.451 -11.434 1.00 95.38 88 TYR A N 1
ATOM 748 C CA . TYR A 1 88 ? 3.820 -9.544 -10.661 1.00 95.38 88 TYR A CA 1
ATOM 749 C C . TYR A 1 88 ? 3.026 -8.348 -10.115 1.00 95.38 88 TYR A C 1
ATOM 751 O O . TYR A 1 88 ? 3.094 -8.052 -8.919 1.00 95.38 88 TYR A O 1
ATOM 759 N N . PHE A 1 89 ? 2.216 -7.686 -10.952 1.00 95.50 89 PHE A N 1
ATOM 760 C CA . PHE A 1 89 ? 1.359 -6.596 -10.479 1.00 95.50 89 PHE A CA 1
ATOM 761 C C . PHE A 1 89 ? 0.309 -7.066 -9.477 1.00 95.50 89 PHE A C 1
ATOM 763 O O . PHE A 1 89 ? 0.036 -6.345 -8.514 1.00 95.50 89 PHE A O 1
ATOM 770 N N . TRP A 1 90 ? -0.268 -8.247 -9.695 1.00 97.88 90 TRP A N 1
ATOM 771 C CA . TRP A 1 90 ? -1.315 -8.784 -8.839 1.00 97.88 90 TRP A CA 1
ATOM 772 C C . TRP A 1 90 ? -0.791 -9.218 -7.478 1.00 97.88 90 TRP A C 1
ATOM 774 O O . TRP A 1 90 ? -1.289 -8.730 -6.468 1.00 97.88 90 TRP A O 1
ATOM 784 N N . ILE A 1 91 ? 0.263 -10.032 -7.437 1.00 97.31 91 ILE A N 1
ATOM 785 C CA . ILE A 1 91 ? 0.904 -10.475 -6.195 1.00 97.31 91 ILE A CA 1
ATOM 786 C C . ILE A 1 91 ? 1.452 -9.269 -5.426 1.00 97.31 91 ILE A C 1
ATOM 788 O O . ILE A 1 91 ? 1.230 -9.164 -4.223 1.00 97.31 91 ILE A O 1
ATOM 792 N N . GLY A 1 92 ? 2.086 -8.305 -6.102 1.00 96.31 92 GLY A N 1
ATOM 793 C CA . GLY A 1 92 ? 2.559 -7.083 -5.448 1.00 96.31 92 GLY A CA 1
ATOM 794 C C . GLY A 1 92 ? 1.424 -6.261 -4.821 1.00 96.31 92 GLY A C 1
ATOM 795 O O . GLY A 1 92 ? 1.542 -5.798 -3.688 1.00 96.31 92 GLY A O 1
ATOM 796 N N . ALA A 1 93 ? 0.297 -6.100 -5.526 1.00 97.25 93 ALA A N 1
ATOM 797 C CA . ALA A 1 93 ? -0.882 -5.424 -4.979 1.00 97.25 93 ALA A CA 1
ATOM 798 C C . ALA A 1 93 ? -1.546 -6.226 -3.847 1.00 97.25 93 ALA A C 1
ATOM 800 O O . ALA A 1 93 ? -2.054 -5.631 -2.899 1.00 97.25 93 ALA A O 1
ATOM 801 N N . PHE A 1 94 ? -1.529 -7.556 -3.936 1.00 98.00 94 PHE A N 1
ATOM 802 C CA . PHE A 1 94 ? -2.058 -8.461 -2.923 1.00 98.00 94 PHE A CA 1
ATOM 803 C C . PHE A 1 94 ? -1.255 -8.376 -1.626 1.00 98.00 94 PHE A C 1
ATOM 805 O O . PHE A 1 94 ? -1.847 -8.175 -0.573 1.00 98.00 94 PHE A O 1
ATOM 812 N N . LEU A 1 95 ? 0.076 -8.463 -1.698 1.00 96.81 95 LEU A N 1
ATOM 813 C CA . LEU A 1 95 ? 0.954 -8.382 -0.528 1.00 96.81 95 LEU A CA 1
ATOM 814 C C . LEU A 1 95 ? 0.817 -7.034 0.187 1.00 96.81 95 LEU A C 1
ATOM 816 O O . LEU A 1 95 ? 0.700 -6.997 1.408 1.00 96.81 95 LEU A O 1
ATOM 820 N N . TYR A 1 96 ? 0.743 -5.938 -0.574 1.00 94.94 96 TYR A N 1
ATOM 821 C CA . TYR A 1 96 ? 0.520 -4.607 -0.008 1.00 94.94 96 TYR A CA 1
ATOM 822 C C . TYR A 1 96 ? -0.848 -4.495 0.686 1.00 94.94 96 TYR A C 1
ATOM 824 O O . TYR A 1 96 ? -0.952 -3.993 1.799 1.00 94.94 96 TYR A O 1
ATOM 832 N N . ALA A 1 97 ? -1.910 -5.002 0.055 1.00 96.81 97 ALA A N 1
ATOM 833 C CA . ALA A 1 97 ? -3.245 -5.016 0.648 1.00 96.81 97 ALA A CA 1
ATOM 834 C C . ALA A 1 97 ? -3.340 -5.939 1.879 1.00 96.81 97 ALA A C 1
ATOM 836 O O . ALA A 1 97 ? -4.086 -5.648 2.814 1.00 96.81 97 ALA A O 1
ATOM 837 N N . PHE A 1 98 ? -2.583 -7.039 1.881 1.00 97.38 98 PHE A N 1
ATOM 838 C CA . PHE A 1 98 ? -2.480 -7.967 3.001 1.00 97.38 98 PHE A CA 1
ATOM 839 C C . PHE A 1 98 ? -1.834 -7.306 4.225 1.00 97.38 98 PHE A C 1
ATOM 841 O O . PHE A 1 98 ? -2.376 -7.413 5.322 1.00 97.38 98 PHE A O 1
ATOM 848 N N . GLU A 1 99 ? -0.735 -6.569 4.041 1.00 95.38 99 GLU A N 1
ATOM 849 C CA . GLU A 1 99 ? -0.124 -5.762 5.108 1.00 95.38 99 GLU A CA 1
ATOM 850 C C . GLU A 1 99 ? -1.140 -4.775 5.706 1.00 95.38 99 GLU A C 1
ATOM 852 O O . GLU A 1 99 ? -1.347 -4.750 6.921 1.00 95.38 99 GLU A O 1
ATOM 857 N N . GLU A 1 100 ? -1.824 -4.000 4.855 1.00 95.81 100 GLU A N 1
ATOM 858 C CA . GLU A 1 100 ? -2.773 -2.975 5.301 1.00 95.81 100 GLU A CA 1
ATOM 859 C C . GLU A 1 100 ? -3.914 -3.571 6.133 1.00 95.81 100 GLU A C 1
ATOM 861 O O . GLU A 1 100 ? -4.193 -3.090 7.232 1.00 95.81 100 GLU A O 1
ATOM 866 N N . ILE A 1 101 ? -4.567 -4.635 5.655 1.00 97.25 101 ILE A N 1
ATOM 867 C CA . ILE A 1 101 ? -5.711 -5.219 6.368 1.00 97.25 101 ILE A CA 1
ATOM 868 C C . ILE A 1 101 ? -5.300 -5.902 7.682 1.00 97.25 101 ILE A C 1
ATOM 870 O O . ILE A 1 101 ? -6.055 -5.841 8.652 1.00 97.25 101 ILE A O 1
ATOM 874 N N . VAL A 1 102 ? -4.103 -6.498 7.752 1.00 97.38 102 VAL A N 1
ATOM 875 C CA . VAL A 1 102 ? -3.570 -7.085 8.993 1.00 97.38 102 VAL A CA 1
ATOM 876 C C . VAL A 1 102 ? -3.350 -6.001 10.044 1.00 97.38 102 VAL A C 1
ATOM 878 O O . VAL A 1 102 ? -3.801 -6.151 11.183 1.00 97.38 102 VAL A O 1
ATOM 881 N N . LEU A 1 103 ? -2.712 -4.891 9.664 1.00 96.88 103 LEU A N 1
ATOM 882 C CA . LEU A 1 103 ? -2.512 -3.746 10.552 1.00 96.88 103 LEU A CA 1
ATOM 883 C C . LEU A 1 103 ? -3.849 -3.137 10.985 1.00 96.88 103 LEU A C 1
ATOM 885 O O . LEU A 1 103 ? -4.053 -2.865 12.168 1.00 96.88 103 LEU A O 1
ATOM 889 N N . ALA A 1 104 ? -4.793 -2.995 10.053 1.00 97.00 104 ALA A N 1
ATOM 890 C CA . ALA A 1 104 ? -6.127 -2.507 10.371 1.00 97.00 104 ALA A CA 1
ATOM 891 C C . ALA A 1 104 ? -6.856 -3.400 11.380 1.00 97.00 104 ALA A C 1
ATOM 893 O O . ALA A 1 104 ? -7.531 -2.893 12.273 1.00 97.00 104 ALA A O 1
ATOM 894 N N . GLY A 1 105 ? -6.705 -4.722 11.273 1.00 95.62 105 GLY A N 1
ATOM 895 C CA . GLY A 1 105 ? -7.266 -5.670 12.236 1.00 95.62 105 GLY A CA 1
ATOM 896 C C . GLY A 1 105 ? -6.744 -5.422 13.648 1.00 95.62 105 GLY A C 1
ATOM 897 O O . GLY A 1 105 ? -7.534 -5.302 14.576 1.00 95.62 105 GLY A O 1
ATOM 898 N N . VAL A 1 106 ? -5.433 -5.222 13.803 1.00 94.75 106 VAL A N 1
ATOM 899 C CA . VAL A 1 106 ? -4.824 -4.932 15.113 1.00 94.75 106 VAL A CA 1
ATOM 900 C C . VAL A 1 106 ? -5.325 -3.609 15.695 1.00 94.75 106 VAL A C 1
ATOM 902 O O . VAL A 1 106 ? -5.726 -3.551 16.857 1.00 94.75 106 VAL A O 1
ATOM 905 N N . PHE A 1 107 ? -5.313 -2.535 14.902 1.00 94.19 107 PHE A N 1
ATOM 906 C CA . PHE A 1 107 ? -5.704 -1.211 15.391 1.00 94.19 107 PHE A CA 1
ATOM 907 C C . PHE A 1 107 ? -7.211 -1.085 15.630 1.00 94.19 107 PHE A C 1
ATOM 909 O O . PHE A 1 107 ? -7.629 -0.366 16.538 1.00 94.19 107 PHE A O 1
ATOM 916 N N . SER A 1 108 ? -8.033 -1.782 14.843 1.00 93.50 108 SER A N 1
ATOM 917 C CA . SER A 1 108 ? -9.478 -1.825 15.069 1.00 93.50 108 SER A CA 1
ATOM 918 C C . SER A 1 108 ? -9.827 -2.652 16.304 1.00 93.50 108 SER A C 1
ATOM 920 O O . SER A 1 108 ? -10.640 -2.193 17.101 1.00 93.50 108 SER A O 1
ATOM 922 N N . ASP A 1 109 ? -9.170 -3.792 16.532 1.00 91.12 109 ASP A N 1
ATOM 923 C CA . ASP A 1 109 ? -9.334 -4.573 17.765 1.00 91.12 109 ASP A CA 1
ATOM 924 C C . ASP A 1 109 ? -8.969 -3.732 19.000 1.00 91.12 109 ASP A C 1
ATOM 926 O O . ASP A 1 109 ? -9.741 -3.647 19.955 1.00 91.12 109 ASP A O 1
ATOM 930 N N . TYR A 1 110 ? -7.862 -2.979 18.930 1.00 89.44 110 TYR A N 1
ATOM 931 C CA . TYR A 1 110 ? -7.506 -2.004 19.965 1.00 89.44 110 TYR A CA 1
ATOM 932 C C . TYR A 1 110 ? -8.609 -0.955 20.182 1.00 89.44 110 TYR A C 1
ATOM 934 O O . TYR A 1 110 ? -9.012 -0.719 21.322 1.00 89.44 110 TYR A O 1
ATOM 942 N N . TYR A 1 111 ? -9.120 -0.344 19.105 1.00 89.25 111 TYR A N 1
ATOM 943 C CA . TYR A 1 111 ? -10.162 0.685 19.178 1.00 89.25 111 TYR A CA 1
ATOM 944 C C . TYR A 1 111 ? -11.458 0.165 19.815 1.00 89.25 111 TYR A C 1
ATOM 946 O O . TYR A 1 111 ? -12.048 0.853 20.643 1.00 89.25 111 TYR A O 1
ATOM 954 N N . TRP A 1 112 ? -11.894 -1.042 19.443 1.00 87.12 112 TRP A N 1
ATOM 955 C CA . TRP A 1 112 ? -13.154 -1.637 19.903 1.00 87.12 112 TRP A CA 1
ATOM 956 C C . TRP A 1 112 ? -13.036 -2.389 21.239 1.00 87.12 112 TRP A C 1
ATOM 958 O O . TRP A 1 112 ? -14.043 -2.855 21.780 1.00 87.12 112 TRP A O 1
ATOM 968 N N . SER A 1 113 ? -11.834 -2.499 21.807 1.00 84.06 113 SER A N 1
ATOM 969 C CA . SER A 1 113 ? -11.625 -3.133 23.107 1.00 84.06 113 SER A CA 1
ATOM 970 C C . SER A 1 113 ? -12.093 -2.226 24.261 1.00 84.06 113 SER A C 1
ATOM 972 O O . SER A 1 113 ? -11.472 -1.223 24.604 1.00 84.06 113 SER A O 1
ATOM 974 N N . ASN A 1 114 ? -13.200 -2.604 24.912 1.00 62.97 114 ASN A N 1
ATOM 975 C CA . ASN A 1 114 ? -13.769 -1.859 26.053 1.00 62.97 114 ASN A CA 1
ATOM 976 C C . ASN A 1 114 ? -12.847 -1.787 27.289 1.00 62.97 114 ASN A C 1
ATOM 978 O O . ASN A 1 114 ? -13.101 -0.993 28.188 1.00 62.97 114 ASN A O 1
ATOM 982 N N . ASP A 1 115 ? -11.818 -2.636 27.365 1.00 62.47 115 ASP A N 1
ATOM 983 C CA . ASP A 1 115 ? -10.864 -2.681 28.475 1.00 62.47 115 ASP A CA 1
ATOM 984 C C . ASP A 1 115 ? -9.457 -2.864 27.887 1.00 62.47 115 ASP A C 1
ATOM 986 O O . ASP A 1 115 ? -9.038 -3.984 27.572 1.00 62.47 115 ASP A O 1
ATOM 990 N N . LYS A 1 116 ? -8.772 -1.734 27.652 1.00 61.03 116 LYS A N 1
ATOM 991 C CA . LYS A 1 116 ? -7.563 -1.614 26.807 1.00 61.03 116 LYS A CA 1
ATOM 992 C C . LYS A 1 116 ? -6.389 -2.508 27.231 1.00 61.03 116 LYS A C 1
ATOM 994 O O . LYS A 1 116 ? -5.438 -2.653 26.474 1.00 61.03 116 LYS A O 1
ATOM 999 N N . THR A 1 117 ? -6.434 -3.089 28.429 1.00 54.91 117 THR A N 1
ATOM 1000 C CA . THR A 1 117 ? -5.367 -3.932 28.989 1.00 54.91 117 THR A CA 1
ATOM 1001 C C . THR A 1 117 ? -5.763 -5.394 29.211 1.00 54.91 117 THR A C 1
ATOM 1003 O O . THR A 1 117 ? -4.874 -6.211 29.423 1.00 54.91 117 THR A O 1
ATOM 1006 N N . ARG A 1 118 ? -7.055 -5.764 29.153 1.00 51.28 118 ARG A N 1
ATOM 1007 C CA . ARG A 1 118 ? -7.514 -7.135 29.489 1.00 51.28 118 ARG A CA 1
ATOM 1008 C C . ARG A 1 118 ? -8.137 -7.924 28.340 1.00 51.28 118 ARG A C 1
ATOM 1010 O O . ARG A 1 118 ? -8.311 -9.129 28.486 1.00 51.28 118 ARG A O 1
ATOM 1017 N N . LYS A 1 119 ? -8.496 -7.282 27.223 1.00 59.84 119 LYS A N 1
ATOM 1018 C CA . LYS A 1 119 ? -9.228 -7.941 26.120 1.00 59.84 119 LYS A CA 1
ATOM 1019 C C . LYS A 1 119 ? -8.431 -8.161 24.837 1.00 59.84 119 LYS A C 1
ATOM 1021 O O . LYS A 1 119 ? -8.915 -8.869 23.962 1.00 59.84 119 LYS A O 1
ATOM 1026 N N . MET A 1 120 ? -7.238 -7.585 24.719 1.00 70.62 120 MET A N 1
ATOM 1027 C CA . MET A 1 120 ? -6.411 -7.768 23.528 1.00 70.62 120 MET A CA 1
ATOM 1028 C C . MET A 1 120 ? -5.667 -9.104 23.613 1.00 70.62 120 MET A C 1
ATOM 1030 O O . MET A 1 120 ? -5.119 -9.448 24.661 1.00 70.62 120 MET A O 1
ATOM 1034 N N . SER A 1 121 ? -5.661 -9.866 22.516 1.00 78.44 121 SER A N 1
ATOM 1035 C CA . SER A 1 121 ? -4.880 -11.106 22.421 1.00 78.44 121 SER A CA 1
ATOM 1036 C C . SER A 1 121 ? -3.406 -10.833 22.764 1.00 78.44 121 SER A C 1
ATOM 1038 O O . SER A 1 121 ? -2.887 -9.798 22.340 1.00 78.44 121 SER A O 1
ATOM 1040 N N . PRO A 1 122 ? -2.699 -11.738 23.473 1.00 80.19 122 PRO A N 1
ATOM 1041 C CA . PRO A 1 122 ? -1.281 -11.554 23.805 1.00 80.19 122 PRO A CA 1
ATOM 1042 C C . PRO A 1 122 ? -0.391 -11.402 22.561 1.00 80.19 122 PRO A C 1
ATOM 1044 O O . PRO A 1 122 ? 0.688 -10.822 22.638 1.00 80.19 122 PRO A O 1
ATOM 1047 N N . LEU A 1 123 ? -0.847 -11.906 21.408 1.00 88.62 123 LEU A N 1
ATOM 1048 C CA . LEU A 1 123 ? -0.161 -11.814 20.119 1.00 88.62 123 LEU A CA 1
ATOM 1049 C C . LEU A 1 123 ? -1.124 -11.230 19.070 1.00 88.62 123 LEU A C 1
ATOM 1051 O O . LEU A 1 123 ? -1.628 -11.960 18.209 1.00 88.62 123 LEU A O 1
ATOM 1055 N N . PRO A 1 124 ? -1.408 -9.917 19.123 1.00 90.06 124 PRO A N 1
ATOM 1056 C CA . PRO A 1 124 ? -2.476 -9.316 18.327 1.00 90.06 124 PRO A CA 1
ATOM 1057 C C . PRO A 1 124 ? -2.194 -9.374 16.821 1.00 90.06 124 PRO A C 1
ATOM 1059 O O . PRO A 1 124 ? -3.105 -9.612 16.031 1.00 90.06 124 PRO A O 1
ATOM 1062 N N . LEU A 1 125 ? -0.925 -9.243 16.419 1.00 92.81 125 LEU A N 1
ATOM 1063 C CA . LEU A 1 125 ? -0.504 -9.372 15.021 1.00 92.81 125 LEU A CA 1
ATOM 1064 C C . LEU A 1 125 ? -0.777 -10.773 14.464 1.00 92.81 125 LEU A C 1
ATOM 1066 O O . LEU A 1 125 ? -1.384 -10.898 13.405 1.00 92.81 125 LEU A O 1
ATOM 1070 N N . LEU A 1 126 ? -0.375 -11.825 15.184 1.00 94.31 126 LEU A N 1
ATOM 1071 C CA . LEU A 1 126 ? -0.583 -13.208 14.740 1.00 94.31 126 LEU A CA 1
ATOM 1072 C C . LEU A 1 126 ? -2.070 -13.564 14.683 1.00 94.31 126 LEU A C 1
ATOM 1074 O O . LEU A 1 126 ? -2.510 -14.212 13.735 1.00 94.31 126 LEU A O 1
ATOM 1078 N N . ASN A 1 127 ? -2.851 -13.084 15.654 1.00 93.06 127 ASN A N 1
ATOM 1079 C CA . ASN A 1 127 ? -4.299 -13.248 15.638 1.00 93.06 127 ASN A CA 1
ATOM 1080 C C . ASN A 1 127 ? -4.933 -12.562 14.415 1.00 93.06 127 ASN A C 1
ATOM 1082 O O . ASN A 1 127 ? -5.725 -13.178 13.703 1.00 93.06 127 ASN A O 1
ATOM 1086 N N . SER A 1 128 ? -4.539 -11.317 14.124 1.00 95.19 128 SER A N 1
ATOM 1087 C CA . SER A 1 128 ? -5.020 -10.584 12.947 1.00 95.19 128 SER A CA 1
ATOM 1088 C C . SER A 1 128 ? -4.650 -11.298 11.642 1.00 95.19 128 SER A C 1
ATOM 1090 O O . SER A 1 128 ? -5.514 -11.513 10.795 1.00 95.19 128 SER A O 1
ATOM 1092 N N . ILE A 1 129 ? -3.405 -11.772 11.506 1.00 96.94 129 ILE A N 1
ATOM 1093 C CA . ILE A 1 129 ? -2.957 -12.571 10.351 1.00 96.94 129 ILE A CA 1
ATOM 1094 C C . ILE A 1 129 ? -3.845 -13.804 10.162 1.00 96.94 129 ILE A C 1
ATOM 1096 O O . ILE A 1 129 ? -4.316 -14.059 9.052 1.00 96.94 129 ILE A O 1
ATOM 1100 N N . PHE A 1 130 ? -4.112 -14.549 11.237 1.00 95.75 130 PHE A N 1
ATOM 1101 C CA . PHE A 1 130 ? -4.955 -15.739 11.174 1.00 95.75 130 PHE A CA 1
ATOM 1102 C C . PHE A 1 130 ? -6.381 -15.413 10.709 1.00 95.75 130 PHE A C 1
ATOM 1104 O O . PHE A 1 130 ? -6.897 -16.065 9.799 1.00 95.75 130 PHE A O 1
ATOM 1111 N N . ILE A 1 131 ? -7.000 -14.370 11.272 1.00 94.25 131 ILE A N 1
ATOM 1112 C CA . ILE A 1 131 ? -8.344 -13.913 10.886 1.00 94.25 131 ILE A CA 1
ATOM 1113 C C . ILE A 1 131 ? -8.369 -13.499 9.411 1.00 94.25 131 ILE A C 1
ATOM 1115 O O . ILE A 1 131 ? -9.245 -13.923 8.655 1.00 94.25 131 ILE A O 1
ATOM 1119 N N . VAL A 1 132 ? -7.384 -12.713 8.975 1.00 96.50 132 VAL A N 1
ATOM 1120 C CA . VAL A 1 132 ? -7.285 -12.219 7.600 1.00 96.50 132 VAL A CA 1
ATOM 1121 C C . VAL A 1 132 ? -7.155 -13.371 6.604 1.00 96.50 132 VAL A C 1
ATOM 1123 O O . VAL A 1 132 ? -7.901 -13.414 5.622 1.00 96.50 132 VAL A O 1
ATOM 1126 N N . ILE A 1 133 ? -6.264 -14.331 6.866 1.00 96.38 133 ILE A N 1
ATOM 1127 C CA . ILE A 1 133 ? -6.076 -15.510 6.008 1.00 96.38 133 ILE A CA 1
ATOM 1128 C C . ILE A 1 133 ? -7.354 -16.355 5.970 1.00 96.38 133 ILE A C 1
ATOM 1130 O O . ILE A 1 133 ? -7.777 -16.787 4.898 1.00 96.38 133 ILE A O 1
ATOM 1134 N N . ARG A 1 134 ? -7.998 -16.570 7.123 1.00 96.00 134 ARG A N 1
ATOM 1135 C CA . ARG A 1 134 ? -9.154 -17.466 7.242 1.00 96.00 134 ARG A CA 1
ATOM 1136 C C . ARG A 1 134 ? -10.447 -16.894 6.661 1.00 96.00 134 ARG A C 1
ATOM 1138 O O . ARG A 1 134 ? -11.268 -17.678 6.175 1.00 96.00 134 ARG A O 1
ATOM 1145 N N . TYR A 1 135 ? -10.645 -15.575 6.744 1.00 94.56 135 TYR A N 1
ATOM 1146 C CA . TYR A 1 135 ? -11.935 -14.931 6.463 1.00 94.56 135 TYR A CA 1
ATOM 1147 C C . TYR A 1 135 ? -11.891 -13.821 5.405 1.00 94.56 135 TYR A C 1
ATOM 1149 O O . TYR A 1 135 ? -12.926 -13.528 4.805 1.00 94.56 135 TYR A O 1
ATOM 1157 N N . HIS A 1 136 ? -10.741 -13.188 5.145 1.00 95.56 136 HIS A N 1
ATOM 1158 C CA . HIS A 1 136 ? -10.678 -11.968 4.322 1.00 95.56 136 HIS A CA 1
ATOM 1159 C C . HIS A 1 136 ? -9.806 -12.071 3.069 1.00 95.56 136 HIS A C 1
ATOM 1161 O O . HIS A 1 136 ? -9.815 -11.148 2.252 1.00 95.56 136 HIS A O 1
ATOM 1167 N N . ILE A 1 137 ? -9.132 -13.202 2.846 1.00 96.25 137 ILE A N 1
ATOM 1168 C CA . ILE A 1 137 ? -8.218 -13.385 1.711 1.00 96.25 137 ILE A CA 1
ATOM 1169 C C . ILE A 1 137 ? -8.883 -13.155 0.344 1.00 96.25 137 ILE A C 1
ATOM 1171 O O . ILE A 1 137 ? -8.278 -12.557 -0.543 1.00 96.25 137 ILE A O 1
ATOM 1175 N N . GLY A 1 138 ? -10.158 -13.535 0.193 1.00 96.12 138 GLY A N 1
ATOM 1176 C CA . GLY A 1 138 ? -10.924 -13.314 -1.038 1.00 96.12 138 GLY A CA 1
ATOM 1177 C C . GLY A 1 138 ? -11.169 -11.832 -1.338 1.00 96.12 138 GLY A C 1
ATOM 1178 O O . GLY A 1 138 ? -11.015 -11.398 -2.477 1.00 96.12 138 GLY A O 1
ATOM 1179 N N . SER A 1 139 ? -11.474 -11.028 -0.313 1.00 97.00 139 SER A N 1
ATOM 1180 C CA . SER A 1 139 ? -11.646 -9.575 -0.458 1.00 97.00 139 SER A CA 1
ATOM 1181 C C . SER A 1 139 ? -10.339 -8.888 -0.868 1.00 97.00 139 SER A C 1
ATOM 1183 O O . SER A 1 139 ? -10.359 -7.980 -1.698 1.00 97.00 139 SER A O 1
ATOM 1185 N N . ILE A 1 140 ? -9.205 -9.344 -0.326 1.00 97.56 140 ILE A N 1
ATOM 1186 C CA . ILE A 1 140 ? -7.863 -8.850 -0.677 1.00 97.56 140 ILE A CA 1
ATOM 1187 C C . ILE A 1 140 ? -7.521 -9.231 -2.117 1.00 97.56 140 ILE A C 1
ATOM 1189 O O . ILE A 1 140 ? -7.076 -8.384 -2.893 1.00 97.56 140 ILE A O 1
ATOM 1193 N N . ALA A 1 141 ? -7.758 -10.489 -2.499 1.00 97.50 141 ALA A N 1
ATOM 1194 C CA . ALA A 1 141 ? -7.532 -10.982 -3.854 1.00 97.50 141 ALA A CA 1
ATOM 1195 C C . ALA A 1 141 ? -8.350 -10.191 -4.883 1.00 97.50 141 ALA A C 1
ATOM 1197 O O . ALA A 1 141 ? -7.801 -9.752 -5.890 1.00 97.50 141 ALA A O 1
ATOM 1198 N N . PHE A 1 142 ? -9.628 -9.928 -4.599 1.00 97.12 142 PHE A N 1
ATOM 1199 C CA . PHE A 1 142 ? -10.493 -9.142 -5.477 1.00 97.12 142 PHE A CA 1
ATOM 1200 C C . PHE A 1 142 ? -10.043 -7.678 -5.592 1.00 97.12 142 PHE A C 1
ATOM 1202 O O . PHE A 1 142 ? -9.870 -7.166 -6.699 1.00 97.12 142 PHE A O 1
ATOM 1209 N N . GLY A 1 143 ? -9.788 -6.999 -4.469 1.00 96.50 143 GLY A N 1
ATOM 1210 C CA . GLY A 1 143 ? -9.349 -5.602 -4.493 1.00 96.50 143 GLY A CA 1
ATOM 1211 C C . GLY A 1 143 ? -7.975 -5.417 -5.151 1.00 96.50 143 GLY A C 1
ATOM 1212 O O . GLY A 1 143 ? -7.769 -4.466 -5.907 1.00 96.50 143 GLY A O 1
ATOM 1213 N N . SER A 1 144 ? -7.041 -6.345 -4.928 1.00 97.62 144 SER A N 1
ATOM 1214 C CA . SER A 1 144 ? -5.731 -6.344 -5.597 1.00 97.62 144 SER A CA 1
ATOM 1215 C C . SER A 1 144 ? -5.828 -6.654 -7.092 1.00 97.62 144 SER A C 1
ATOM 1217 O O . SER A 1 144 ? -5.098 -6.043 -7.873 1.00 97.62 144 SER A O 1
ATOM 1219 N N . LEU A 1 145 ? -6.755 -7.522 -7.512 1.00 97.44 145 LEU A N 1
ATOM 1220 C CA . LEU A 1 145 ? -7.000 -7.827 -8.925 1.00 97.44 145 LEU A CA 1
ATOM 1221 C C . LEU A 1 145 ? -7.478 -6.593 -9.697 1.00 97.44 145 LEU A C 1
ATOM 1223 O O . LEU A 1 145 ? -7.028 -6.360 -10.821 1.00 97.44 145 LEU A O 1
ATOM 1227 N N . LEU A 1 146 ? -8.337 -5.765 -9.090 1.00 96.38 146 LEU A N 1
ATOM 1228 C CA . LEU A 1 146 ? -8.773 -4.497 -9.686 1.00 96.38 146 LEU A CA 1
ATOM 1229 C C . LEU A 1 146 ? -7.581 -3.565 -9.937 1.00 96.38 146 LEU A C 1
ATOM 1231 O O . LEU A 1 146 ? -7.414 -3.055 -11.043 1.00 96.38 146 LEU A O 1
ATOM 1235 N N . ILE A 1 147 ? -6.706 -3.393 -8.942 1.00 96.50 147 ILE A N 1
ATOM 1236 C CA . ILE A 1 147 ? -5.501 -2.557 -9.071 1.00 96.50 147 ILE A CA 1
ATOM 1237 C C . ILE A 1 147 ? -4.560 -3.123 -10.145 1.00 96.50 147 ILE A C 1
ATOM 1239 O O . ILE A 1 147 ? -4.052 -2.373 -10.981 1.00 96.50 147 ILE A O 1
ATOM 1243 N N . ALA A 1 148 ? -4.337 -4.438 -10.149 1.00 96.94 148 ALA A N 1
ATOM 1244 C CA . ALA A 1 148 ? -3.472 -5.108 -11.116 1.00 96.94 148 ALA A CA 1
ATOM 1245 C C . ALA A 1 148 ? -3.984 -4.961 -12.552 1.00 96.94 148 ALA A C 1
ATOM 1247 O O . ALA A 1 148 ? -3.204 -4.653 -13.450 1.00 96.94 148 ALA A O 1
ATOM 1248 N N . SER A 1 149 ? -5.297 -5.087 -12.752 1.00 96.50 149 SER A N 1
ATOM 1249 C CA . SER A 1 149 ? -5.943 -4.899 -14.054 1.00 96.50 149 SER A CA 1
ATOM 1250 C C . SER A 1 149 ? -5.726 -3.481 -14.585 1.00 96.50 149 SER A C 1
ATOM 1252 O O . SER A 1 149 ? -5.330 -3.310 -15.735 1.00 96.50 149 SER A O 1
ATOM 1254 N N . LEU A 1 150 ? -5.880 -2.457 -13.738 1.00 96.19 150 LEU A N 1
ATOM 1255 C CA . LEU A 1 150 ? -5.638 -1.060 -14.123 1.00 96.19 150 LEU A CA 1
ATOM 1256 C C . LEU A 1 150 ? -4.165 -0.800 -14.474 1.00 96.19 150 LEU A C 1
ATOM 1258 O O . LEU A 1 150 ? -3.870 -0.139 -15.473 1.00 96.19 150 LEU A O 1
ATOM 1262 N N . ARG A 1 151 ? -3.229 -1.367 -13.701 1.00 95.06 151 ARG A N 1
ATOM 1263 C CA . ARG A 1 151 ? -1.788 -1.301 -14.002 1.00 95.06 151 ARG A CA 1
ATOM 1264 C C . ARG A 1 151 ? -1.449 -1.976 -15.322 1.00 95.06 151 ARG A C 1
ATOM 1266 O O . ARG A 1 151 ? -0.662 -1.435 -16.096 1.00 95.06 151 ARG A O 1
ATOM 1273 N N . PHE A 1 152 ? -2.050 -3.133 -15.575 1.00 93.81 152 PHE A N 1
ATOM 1274 C CA . PHE A 1 152 ? -1.830 -3.902 -16.789 1.00 93.81 152 PHE A CA 1
ATOM 1275 C C . PHE A 1 152 ? -2.372 -3.180 -18.022 1.00 93.81 152 PHE A C 1
ATOM 1277 O O . PHE A 1 152 ? -1.654 -3.055 -19.009 1.00 93.81 152 PHE A O 1
ATOM 1284 N N . ILE A 1 153 ? -3.578 -2.606 -17.945 1.00 94.25 153 ILE A N 1
ATOM 1285 C CA . ILE A 1 153 ? -4.133 -1.775 -19.023 1.00 94.25 153 ILE A CA 1
ATOM 1286 C C . ILE A 1 153 ? -3.205 -0.592 -19.317 1.00 94.25 153 ILE A C 1
ATOM 1288 O O . ILE A 1 153 ? -2.891 -0.337 -20.476 1.00 94.25 153 ILE A O 1
ATOM 1292 N N . ARG A 1 154 ? -2.693 0.098 -18.288 1.00 93.75 154 ARG A N 1
ATOM 1293 C CA . ARG A 1 154 ? -1.737 1.198 -18.490 1.00 93.75 154 ARG A CA 1
ATOM 1294 C C . ARG A 1 154 ? -0.447 0.729 -19.163 1.00 93.75 154 ARG A C 1
ATOM 1296 O O . ARG A 1 154 ? 0.059 1.412 -20.052 1.00 93.75 154 ARG A O 1
ATOM 1303 N N . LEU A 1 155 ? 0.082 -0.423 -18.752 1.00 92.88 155 LEU A N 1
ATOM 1304 C CA . LEU A 1 155 ? 1.258 -1.012 -19.386 1.00 92.88 155 LEU A CA 1
ATOM 1305 C C . LEU A 1 155 ? 0.994 -1.317 -20.867 1.00 92.88 155 LEU A C 1
ATOM 1307 O O . LEU A 1 155 ? 1.823 -0.974 -21.704 1.00 92.88 155 LEU A O 1
ATOM 1311 N N . LEU A 1 156 ? -0.165 -1.899 -21.190 1.00 91.50 156 LEU A N 1
ATOM 1312 C CA . LEU A 1 156 ? -0.570 -2.180 -22.567 1.00 91.50 156 LEU A CA 1
ATOM 1313 C C . LEU A 1 156 ? -0.703 -0.899 -23.396 1.00 91.50 156 LEU A C 1
ATOM 1315 O O . LEU A 1 156 ? -0.168 -0.843 -24.497 1.00 91.50 156 LEU A O 1
ATOM 1319 N N . LEU A 1 157 ? -1.352 0.144 -22.871 1.00 91.38 157 LEU A N 1
ATOM 1320 C CA . LEU A 1 157 ? -1.484 1.432 -23.564 1.00 91.38 157 LEU A CA 1
ATOM 1321 C C . LEU A 1 157 ? -0.116 2.052 -23.869 1.00 91.38 157 LEU A C 1
ATOM 1323 O O . LEU A 1 157 ? 0.109 2.529 -24.979 1.00 91.38 157 LEU A O 1
ATOM 1327 N N . ASN A 1 158 ? 0.814 2.006 -22.912 1.00 89.69 158 ASN A N 1
ATOM 1328 C CA . ASN A 1 158 ? 2.170 2.516 -23.111 1.00 89.69 158 ASN A CA 1
ATOM 1329 C C . ASN A 1 158 ? 2.951 1.667 -24.129 1.00 89.69 158 ASN A C 1
ATOM 1331 O O . ASN A 1 158 ? 3.616 2.224 -24.999 1.00 89.69 158 ASN A O 1
ATOM 1335 N N . TYR A 1 159 ? 2.824 0.338 -24.068 1.00 88.56 159 TYR A N 1
ATOM 1336 C CA . TYR A 1 159 ? 3.442 -0.578 -25.029 1.00 88.56 159 TYR A CA 1
ATOM 1337 C C . TYR A 1 159 ? 2.928 -0.351 -26.457 1.00 88.56 159 TYR A C 1
ATOM 1339 O O . TYR A 1 159 ? 3.720 -0.259 -27.396 1.00 88.56 159 TYR A O 1
ATOM 1347 N N . LEU A 1 160 ? 1.609 -0.211 -26.627 1.00 88.38 160 LEU A N 1
ATOM 1348 C CA . LEU A 1 160 ? 0.993 0.093 -27.918 1.00 88.38 160 LEU A CA 1
ATOM 1349 C C . LEU A 1 160 ? 1.456 1.454 -28.434 1.00 88.38 160 LEU A C 1
ATOM 1351 O O . LEU A 1 160 ? 1.849 1.556 -29.592 1.00 88.38 160 LEU A O 1
ATOM 1355 N N . ASN A 1 161 ? 1.493 2.472 -27.572 1.00 89.12 161 ASN A N 1
ATOM 1356 C CA . ASN A 1 161 ? 1.983 3.793 -27.943 1.00 89.12 161 ASN A CA 1
ATOM 1357 C C . ASN A 1 161 ? 3.433 3.743 -28.452 1.00 89.12 161 ASN A C 1
ATOM 1359 O O . ASN A 1 161 ? 3.729 4.319 -29.495 1.00 89.12 161 ASN A O 1
ATOM 1363 N N . GLU A 1 162 ? 4.329 3.022 -27.770 1.00 87.12 162 GLU A N 1
ATOM 1364 C CA . GLU A 1 162 ? 5.718 2.842 -28.214 1.00 87.12 162 GLU A CA 1
ATOM 1365 C C . GLU A 1 162 ? 5.828 2.057 -29.524 1.00 87.12 162 GLU A C 1
ATOM 1367 O O . GLU A 1 162 ? 6.669 2.379 -30.364 1.00 87.12 162 GLU A O 1
ATOM 1372 N N . LYS A 1 163 ? 5.002 1.022 -29.715 1.00 86.00 163 LYS A N 1
ATOM 1373 C CA . LYS A 1 163 ? 5.047 0.189 -30.922 1.00 86.00 163 LYS A CA 1
ATOM 1374 C C . LYS A 1 163 ? 4.502 0.926 -32.142 1.00 86.00 163 LYS A C 1
ATOM 1376 O O . LYS A 1 163 ? 5.146 0.884 -33.186 1.00 86.00 163 LYS A O 1
ATOM 1381 N N . LEU A 1 164 ? 3.363 1.608 -32.008 1.00 84.12 164 LEU A N 1
ATOM 1382 C CA . LEU A 1 164 ? 2.755 2.375 -33.098 1.00 84.12 164 LEU A CA 1
ATOM 1383 C C . LEU A 1 164 ? 3.622 3.577 -33.471 1.00 84.12 164 LEU A C 1
ATOM 1385 O O . LEU A 1 164 ? 3.821 3.825 -34.652 1.00 84.12 164 LEU A O 1
ATOM 1389 N N . SER A 1 165 ? 4.246 4.227 -32.484 1.00 81.38 165 SER A N 1
ATOM 1390 C CA . SER A 1 165 ? 5.185 5.335 -32.708 1.00 81.38 165 SER A CA 1
ATOM 1391 C C . SER A 1 165 ? 6.393 4.979 -33.580 1.00 81.38 165 SER A C 1
ATOM 1393 O O . SER A 1 165 ? 7.050 5.893 -34.065 1.00 81.38 165 SER A O 1
ATOM 1395 N N . LYS A 1 166 ? 6.714 3.687 -33.733 1.00 80.50 166 LYS A N 1
ATOM 1396 C CA . LYS A 1 166 ? 7.801 3.192 -34.595 1.00 80.50 166 LYS A CA 1
ATOM 1397 C C . LYS A 1 166 ? 7.347 2.859 -36.017 1.00 80.50 166 LYS A C 1
ATOM 1399 O O . LYS A 1 166 ? 8.206 2.691 -36.871 1.00 80.50 166 LYS A O 1
ATOM 1404 N N . VAL A 1 167 ? 6.042 2.686 -36.238 1.00 79.75 167 VAL A N 1
ATOM 1405 C CA . VAL A 1 167 ? 5.466 2.362 -37.551 1.00 79.75 167 VAL A CA 1
ATOM 1406 C C . VAL A 1 167 ? 4.979 3.641 -38.221 1.00 79.75 167 VAL A C 1
ATOM 1408 O O . VAL A 1 167 ? 5.437 3.942 -39.311 1.00 79.75 167 VAL A O 1
ATOM 1411 N N . ASP A 1 168 ? 4.143 4.419 -37.524 1.00 74.50 168 ASP A N 1
ATOM 1412 C CA . ASP A 1 168 ? 3.577 5.678 -38.011 1.00 74.50 168 ASP A CA 1
ATOM 1413 C C . ASP A 1 168 ? 3.552 6.730 -36.891 1.00 74.50 168 ASP A C 1
ATOM 1415 O O . ASP A 1 168 ? 2.960 6.524 -35.824 1.00 74.50 168 ASP A O 1
ATOM 1419 N N . ASP A 1 169 ? 4.166 7.894 -37.127 1.00 76.38 169 ASP A N 1
ATOM 1420 C CA . ASP A 1 169 ? 4.205 8.989 -36.149 1.00 76.38 169 ASP A CA 1
ATOM 1421 C C . ASP A 1 169 ? 2.971 9.899 -36.248 1.00 76.38 169 ASP A C 1
ATOM 1423 O O . ASP A 1 169 ? 3.031 11.056 -36.668 1.00 76.38 169 ASP A O 1
ATOM 1427 N N . ASN A 1 170 ? 1.815 9.362 -35.860 1.00 85.19 170 ASN A N 1
ATOM 1428 C CA . ASN A 1 170 ? 0.589 10.145 -35.794 1.00 85.19 170 ASN A CA 1
ATOM 1429 C C . ASN A 1 170 ? 0.389 10.746 -34.392 1.00 85.19 170 ASN A C 1
ATOM 1431 O O . ASN A 1 170 ? 0.086 10.059 -33.408 1.00 85.19 170 ASN A O 1
ATOM 1435 N N . ILE A 1 171 ? 0.507 12.073 -34.329 1.00 86.94 171 ILE A N 1
ATOM 1436 C CA . ILE A 1 171 ? 0.381 12.894 -33.118 1.00 86.94 171 ILE A CA 1
ATOM 1437 C C . ILE A 1 171 ? -0.950 12.644 -32.386 1.00 86.94 171 ILE A C 1
ATOM 1439 O O . ILE A 1 171 ? -0.973 12.608 -31.153 1.00 86.94 171 ILE A O 1
ATOM 1443 N N . ILE A 1 172 ? -2.047 12.418 -33.120 1.00 88.00 172 ILE A N 1
ATOM 1444 C CA . ILE A 1 172 ? -3.387 12.223 -32.543 1.00 88.00 172 ILE A CA 1
ATOM 1445 C C . ILE A 1 172 ? -3.440 10.920 -31.738 1.00 88.00 172 ILE A C 1
ATOM 1447 O O . ILE A 1 172 ? -3.895 10.916 -30.593 1.00 88.00 172 ILE A O 1
ATOM 1451 N N . PHE A 1 173 ? -2.918 9.819 -32.288 1.00 86.19 173 PHE A N 1
ATOM 1452 C CA . PHE A 1 173 ? -2.883 8.537 -31.581 1.00 86.19 173 PHE A CA 1
ATOM 1453 C C . PHE A 1 173 ? -2.012 8.613 -30.324 1.00 86.19 173 PHE A C 1
ATOM 1455 O O . PHE A 1 173 ? -2.431 8.150 -29.260 1.00 86.19 173 PHE A O 1
ATOM 1462 N N . ARG A 1 174 ? -0.848 9.272 -30.401 1.00 85.94 174 ARG A N 1
ATOM 1463 C CA . ARG A 1 174 ? 0.019 9.495 -29.230 1.00 85.94 174 ARG A CA 1
ATOM 1464 C C . ARG A 1 174 ? -0.690 10.277 -28.127 1.00 85.94 174 ARG A C 1
ATOM 1466 O O . ARG A 1 174 ? -0.554 9.938 -26.950 1.00 85.94 174 ARG A O 1
ATOM 1473 N N . PHE A 1 175 ? -1.444 11.312 -28.495 1.00 89.50 175 PHE A N 1
ATOM 1474 C CA . PHE A 1 175 ? -2.231 12.087 -27.542 1.00 89.50 175 PHE A CA 1
ATOM 1475 C C . PHE A 1 175 ? -3.302 11.221 -26.867 1.00 89.50 175 PHE A C 1
ATOM 1477 O O . PHE A 1 175 ? -3.355 11.177 -25.639 1.00 89.50 175 PHE A O 1
ATOM 1484 N N . ILE A 1 176 ? -4.078 10.451 -27.639 1.00 90.88 176 ILE A N 1
ATOM 1485 C CA . ILE A 1 176 ? -5.127 9.565 -27.108 1.00 90.88 176 ILE A CA 1
ATOM 1486 C C . ILE A 1 176 ? -4.548 8.535 -26.128 1.00 90.88 176 ILE A C 1
ATOM 1488 O O . ILE A 1 176 ? -5.063 8.398 -25.017 1.00 90.88 176 ILE A O 1
ATOM 1492 N N . PHE A 1 177 ? -3.458 7.843 -26.485 1.00 89.94 177 PHE A N 1
ATOM 1493 C CA . PHE A 1 177 ? -2.838 6.860 -25.589 1.00 89.94 177 PHE A CA 1
ATOM 1494 C C . PHE A 1 177 ? -2.330 7.496 -24.293 1.00 89.94 177 PHE A C 1
ATOM 1496 O O . PHE A 1 177 ? -2.538 6.933 -23.216 1.00 89.94 177 PHE A O 1
ATOM 1503 N N . LYS A 1 178 ? -1.714 8.685 -24.365 1.00 90.00 178 LYS A N 1
ATOM 1504 C CA . LYS A 1 178 ? -1.280 9.429 -23.172 1.00 90.00 178 LYS A CA 1
ATOM 1505 C C . LYS A 1 178 ? -2.464 9.852 -22.299 1.00 90.00 178 LYS A C 1
ATOM 1507 O O . LYS A 1 178 ? -2.404 9.676 -21.083 1.00 90.00 178 LYS A O 1
ATOM 1512 N N . CYS A 1 179 ? -3.545 10.352 -22.896 1.00 94.06 179 CYS A N 1
ATOM 1513 C CA . CYS A 1 179 ? -4.763 10.725 -22.176 1.00 94.06 179 CYS A CA 1
ATOM 1514 C C . CYS A 1 179 ? -5.404 9.522 -21.474 1.00 94.06 179 CYS A C 1
ATOM 1516 O O . CYS A 1 179 ? -5.680 9.597 -20.278 1.00 94.06 179 CYS A O 1
ATOM 1518 N N . LEU A 1 180 ? -5.577 8.393 -22.169 1.00 93.56 180 LEU A N 1
ATOM 1519 C CA . LEU A 1 180 ? -6.104 7.163 -21.569 1.00 93.56 180 LEU A CA 1
ATOM 1520 C C . LEU A 1 180 ? -5.193 6.651 -20.447 1.00 93.56 180 LEU A C 1
ATOM 1522 O O . LEU A 1 180 ? -5.677 6.323 -19.366 1.00 93.56 180 LEU A O 1
ATOM 1526 N N . SER A 1 181 ? -3.875 6.640 -20.664 1.00 92.62 181 SER A N 1
ATOM 1527 C CA . SER A 1 181 ? -2.887 6.242 -19.652 1.00 92.62 181 SER A CA 1
ATOM 1528 C C . SER A 1 181 ? -2.993 7.105 -18.384 1.00 92.62 181 SER A C 1
ATOM 1530 O O . SER A 1 181 ? -2.959 6.575 -17.270 1.00 92.62 181 SER A O 1
ATOM 1532 N N . CYS A 1 182 ? -3.227 8.415 -18.537 1.00 94.12 182 CYS A N 1
ATOM 1533 C CA . CYS A 1 182 ? -3.493 9.339 -17.431 1.00 94.12 182 CYS A CA 1
ATOM 1534 C C . CYS A 1 182 ? -4.812 9.020 -16.704 1.00 94.12 182 CYS A C 1
ATOM 1536 O O . CYS A 1 182 ? -4.820 8.906 -15.479 1.00 94.12 182 CYS A O 1
ATOM 1538 N N . ILE A 1 183 ? -5.909 8.788 -17.436 1.00 95.12 183 ILE A N 1
ATOM 1539 C CA . ILE A 1 183 ? -7.211 8.416 -16.851 1.00 95.12 183 ILE A CA 1
ATOM 1540 C C . ILE A 1 183 ? -7.087 7.128 -16.028 1.00 95.12 183 ILE A C 1
ATOM 1542 O O . ILE A 1 183 ? -7.529 7.082 -14.879 1.00 95.12 183 ILE A O 1
ATOM 1546 N N . PHE A 1 184 ? -6.432 6.099 -16.571 1.00 94.31 184 PHE A N 1
ATOM 1547 C CA . PHE A 1 184 ? -6.194 4.844 -15.857 1.00 94.31 184 PHE A CA 1
ATOM 1548 C C . PHE A 1 184 ? -5.248 5.013 -14.665 1.00 94.31 184 PHE A C 1
ATOM 1550 O O . PHE A 1 184 ? -5.430 4.340 -13.652 1.00 94.31 184 PHE A O 1
ATOM 1557 N N . TRP A 1 185 ? -4.273 5.926 -14.731 1.00 94.38 185 TRP A N 1
ATOM 1558 C CA . TRP A 1 185 ? -3.439 6.277 -13.579 1.00 94.38 185 TRP A CA 1
ATOM 1559 C C . TRP A 1 185 ? -4.264 6.931 -12.464 1.00 94.38 185 TRP A C 1
ATOM 1561 O O . TRP A 1 185 ? -4.177 6.494 -11.316 1.00 94.38 185 TRP A O 1
ATOM 1571 N N . CYS A 1 186 ? -5.117 7.904 -12.791 1.00 95.38 186 CYS A N 1
ATOM 1572 C CA . CYS A 1 186 ? -6.033 8.524 -11.832 1.00 95.38 186 CYS A CA 1
ATOM 1573 C C . CYS A 1 186 ? -6.987 7.489 -11.224 1.00 95.38 186 CYS A C 1
ATOM 1575 O O . CYS A 1 186 ? -7.179 7.454 -10.007 1.00 95.38 186 CYS A O 1
ATOM 1577 N N . PHE A 1 187 ? -7.541 6.604 -12.055 1.00 95.38 187 PHE A N 1
ATOM 1578 C CA . PHE A 1 187 ? -8.461 5.574 -11.593 1.00 95.38 187 PHE A CA 1
ATOM 1579 C C . PHE A 1 187 ? -7.764 4.525 -10.716 1.00 95.38 187 PHE A C 1
ATOM 1581 O O . PHE A 1 187 ? -8.299 4.161 -9.673 1.00 95.38 187 PHE A O 1
ATOM 1588 N N . GLU A 1 188 ? -6.533 4.111 -11.045 1.00 95.06 188 GLU A N 1
ATOM 1589 C CA . GLU A 1 188 ? -5.713 3.253 -10.175 1.00 95.06 188 GLU A CA 1
ATOM 1590 C C . GLU A 1 188 ? -5.517 3.900 -8.799 1.00 95.06 188 GLU A C 1
ATOM 1592 O O . GLU A 1 188 ? -5.694 3.238 -7.776 1.00 95.06 188 GLU A O 1
ATOM 1597 N N . LYS A 1 189 ? -5.173 5.193 -8.756 1.00 93.38 189 LYS A N 1
ATOM 1598 C CA . LYS A 1 189 ? -4.978 5.924 -7.496 1.00 93.38 189 LYS A CA 1
ATOM 1599 C C . LYS A 1 189 ? -6.261 5.985 -6.676 1.00 93.38 189 LYS A C 1
ATOM 1601 O O . LYS A 1 189 ? -6.214 5.708 -5.478 1.00 93.38 189 LYS A O 1
ATOM 1606 N N . PHE A 1 190 ? -7.389 6.280 -7.316 1.00 93.44 190 PHE A N 1
ATOM 1607 C CA . PHE A 1 190 ? -8.693 6.314 -6.662 1.00 93.44 190 PHE A CA 1
ATOM 1608 C C . PHE A 1 190 ? -9.099 4.943 -6.106 1.00 93.44 190 PHE A C 1
ATOM 1610 O O . PHE A 1 190 ? -9.466 4.844 -4.937 1.00 93.44 190 PHE A O 1
ATOM 1617 N N . ILE A 1 191 ? -8.968 3.872 -6.895 1.00 95.50 191 ILE A N 1
ATOM 1618 C CA . ILE A 1 191 ? -9.286 2.509 -6.447 1.00 95.50 191 ILE A CA 1
ATOM 1619 C C . ILE A 1 191 ? -8.340 2.062 -5.334 1.00 95.50 191 ILE A C 1
ATOM 1621 O O . ILE A 1 191 ? -8.797 1.505 -4.341 1.00 95.50 191 ILE A O 1
ATOM 1625 N N . LYS A 1 192 ? -7.035 2.347 -5.433 1.00 94.75 192 LYS A N 1
ATOM 1626 C CA . LYS A 1 192 ? -6.079 2.044 -4.357 1.00 94.75 192 LYS A CA 1
ATOM 1627 C C . LYS A 1 192 ? -6.474 2.746 -3.058 1.00 94.75 192 LYS A C 1
ATOM 1629 O O . LYS A 1 192 ? -6.488 2.118 -2.002 1.00 94.75 192 LYS A O 1
ATOM 1634 N N . PHE A 1 193 ? -6.812 4.030 -3.143 1.00 91.38 193 PHE A N 1
ATOM 1635 C CA . PHE A 1 193 ? -7.286 4.810 -2.008 1.00 91.38 193 PHE A CA 1
ATOM 1636 C C . PHE A 1 193 ? -8.567 4.213 -1.410 1.00 91.38 193 PHE A C 1
ATOM 1638 O O . PHE A 1 193 ? -8.636 3.978 -0.205 1.00 91.38 193 PHE A O 1
ATOM 1645 N N . LEU A 1 194 ? -9.561 3.903 -2.239 1.00 94.00 194 LEU A N 1
ATOM 1646 C CA . LEU A 1 194 ? -10.826 3.340 -1.785 1.00 94.00 194 LEU A CA 1
ATOM 1647 C C . LEU A 1 194 ? -10.641 1.960 -1.133 1.00 94.00 194 LEU A C 1
ATOM 1649 O O . LEU A 1 194 ? -11.196 1.715 -0.064 1.00 94.00 194 LEU A O 1
ATOM 1653 N N . ASN A 1 195 ? -9.816 1.094 -1.728 1.00 95.81 195 ASN A N 1
ATOM 1654 C CA . ASN A 1 195 ? -9.514 -0.242 -1.213 1.00 95.81 195 ASN A CA 1
ATOM 1655 C C . ASN A 1 195 ? -8.840 -0.180 0.156 1.00 95.81 195 ASN A C 1
ATOM 1657 O O . ASN A 1 195 ? -9.308 -0.845 1.075 1.00 95.81 195 ASN A O 1
ATOM 1661 N N . LYS A 1 196 ? -7.806 0.661 0.314 1.00 94.06 196 LYS A N 1
ATOM 1662 C CA . LYS A 1 196 ? -7.092 0.843 1.588 1.00 94.06 196 LYS A CA 1
ATOM 1663 C C . LYS A 1 196 ? -8.054 1.140 2.736 1.00 94.06 196 LYS A C 1
ATOM 1665 O O . LYS A 1 196 ? -7.997 0.523 3.796 1.00 94.06 196 LYS A O 1
ATOM 1670 N N . ASN A 1 197 ? -8.977 2.067 2.506 1.00 94.44 197 ASN A N 1
ATOM 1671 C CA . ASN A 1 197 ? -9.950 2.466 3.514 1.00 94.44 197 ASN A CA 1
ATOM 1672 C C . ASN A 1 197 ? -11.071 1.421 3.687 1.00 94.44 197 ASN A C 1
ATOM 1674 O O . ASN A 1 197 ? -11.532 1.198 4.802 1.00 94.44 197 ASN A O 1
ATOM 1678 N N . ALA A 1 198 ? -11.490 0.731 2.619 1.00 96.75 198 ALA A N 1
ATOM 1679 C CA . ALA A 1 198 ? -12.444 -0.376 2.708 1.00 96.75 198 ALA A CA 1
ATOM 1680 C C . ALA A 1 198 ? -11.893 -1.534 3.552 1.00 96.75 198 ALA A C 1
ATOM 1682 O O . ALA A 1 198 ? -12.617 -2.061 4.394 1.00 96.75 198 ALA A O 1
ATOM 1683 N N . TYR A 1 199 ? -10.614 -1.889 3.386 1.00 97.31 199 TYR A N 1
ATOM 1684 C CA . TYR A 1 199 ? -9.958 -2.945 4.159 1.00 97.31 199 TYR A CA 1
ATOM 1685 C C . TYR A 1 199 ? -9.992 -2.688 5.660 1.00 97.31 199 TYR A C 1
ATOM 1687 O O . TYR A 1 199 ? -10.186 -3.637 6.416 1.00 97.31 199 TYR A O 1
ATOM 1695 N N . VAL A 1 200 ? -9.913 -1.425 6.091 1.00 96.25 200 VAL A N 1
ATOM 1696 C CA . VAL A 1 200 ? -10.106 -1.078 7.503 1.00 96.25 200 VAL A CA 1
ATOM 1697 C C . VAL A 1 200 ? -11.440 -1.586 8.022 1.00 96.25 200 VAL A C 1
ATOM 1699 O O . VAL A 1 200 ? -11.508 -2.241 9.059 1.00 96.25 200 VAL A O 1
ATOM 1702 N N . LEU A 1 201 ? -12.511 -1.296 7.290 1.00 95.88 201 LEU A N 1
ATOM 1703 C CA . LEU A 1 201 ? -13.846 -1.652 7.731 1.00 95.88 201 LEU A CA 1
ATOM 1704 C C . LEU A 1 201 ? -14.121 -3.159 7.597 1.00 95.88 201 LEU A C 1
ATOM 1706 O O . LEU A 1 201 ? -14.853 -3.726 8.409 1.00 95.88 201 LEU A O 1
ATOM 1710 N N . ILE A 1 202 ? -13.504 -3.820 6.612 1.00 97.12 202 ILE A N 1
ATOM 1711 C CA . ILE A 1 202 ? -13.512 -5.286 6.508 1.00 97.12 202 ILE A CA 1
ATOM 1712 C C . ILE A 1 202 ? -12.849 -5.899 7.741 1.00 97.12 202 ILE A C 1
ATOM 1714 O O . ILE A 1 202 ? -13.448 -6.774 8.352 1.00 97.12 202 ILE A O 1
ATOM 1718 N N . ALA A 1 203 ? -11.672 -5.417 8.141 1.00 96.12 203 ALA A N 1
ATOM 1719 C CA . ALA A 1 203 ? -10.970 -5.934 9.312 1.00 96.12 203 ALA A CA 1
ATOM 1720 C C . ALA A 1 203 ? -11.741 -5.673 10.617 1.00 96.12 203 ALA A C 1
ATOM 1722 O O . ALA A 1 203 ? -11.841 -6.558 11.459 1.00 96.12 203 ALA A O 1
ATOM 1723 N N . ALA A 1 204 ? -12.341 -4.487 10.760 1.00 93.38 204 ALA A N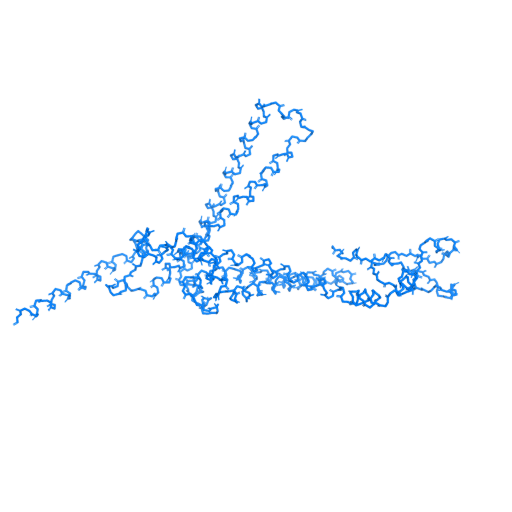 1
ATOM 1724 C CA . ALA A 1 204 ? -13.043 -4.091 11.979 1.00 93.38 204 ALA A CA 1
ATOM 1725 C C . ALA A 1 204 ? -14.400 -4.792 12.180 1.00 93.38 204 ALA A C 1
ATOM 1727 O O . ALA A 1 204 ? -14.821 -5.017 13.313 1.00 93.38 204 ALA A O 1
ATOM 1728 N N . ARG A 1 205 ? -15.141 -5.069 11.095 1.00 93.31 205 ARG A N 1
ATOM 1729 C CA . ARG A 1 205 ? -16.540 -5.547 11.163 1.00 93.31 205 ARG A CA 1
ATOM 1730 C C . ARG A 1 205 ? -16.809 -6.850 10.420 1.00 93.31 205 ARG A C 1
ATOM 1732 O O . ARG A 1 205 ? -17.909 -7.385 10.527 1.00 93.31 205 ARG A O 1
ATOM 1739 N N . GLY A 1 206 ? -15.859 -7.343 9.634 1.00 93.25 206 GLY A N 1
ATOM 1740 C CA . GLY A 1 206 ? -16.031 -8.544 8.823 1.00 93.25 206 GLY A CA 1
ATOM 1741 C C . GLY A 1 206 ? -16.990 -8.380 7.639 1.00 93.25 206 GLY A C 1
ATOM 1742 O O . GLY A 1 206 ? -17.561 -9.362 7.170 1.00 93.25 206 GLY A O 1
ATOM 1743 N N . TYR A 1 207 ? -17.218 -7.157 7.145 1.00 94.69 207 TYR A N 1
ATOM 1744 C CA . TYR A 1 207 ? -18.067 -6.949 5.966 1.00 94.69 207 TYR A CA 1
ATOM 1745 C C . TYR A 1 207 ? -17.429 -7.520 4.689 1.00 94.69 207 TYR A C 1
ATOM 1747 O O . TYR A 1 207 ? -16.213 -7.502 4.515 1.00 94.69 207 TYR A O 1
ATOM 1755 N N . GLY A 1 208 ? -18.261 -7.955 3.737 1.00 94.75 208 GLY A N 1
ATOM 1756 C CA . GLY A 1 208 ? -17.801 -8.241 2.376 1.00 94.75 208 GLY A CA 1
ATOM 1757 C C . GLY A 1 208 ? -17.302 -6.975 1.668 1.00 94.75 208 GLY A C 1
ATOM 1758 O O . GLY A 1 208 ? -17.788 -5.874 1.949 1.00 94.75 208 GLY A O 1
ATOM 1759 N N . PHE A 1 209 ? -16.373 -7.134 0.719 1.00 94.75 209 PHE A N 1
ATOM 1760 C CA . PHE A 1 209 ? -15.669 -6.029 0.053 1.00 94.75 209 PHE A CA 1
ATOM 1761 C C . PHE A 1 209 ? -16.601 -4.917 -0.449 1.00 94.75 209 PHE A C 1
ATOM 1763 O O . PHE A 1 209 ? -16.496 -3.781 -0.000 1.00 94.75 209 PHE A O 1
ATOM 1770 N N . CYS A 1 210 ? -17.592 -5.238 -1.287 1.00 95.19 210 CYS A N 1
ATOM 1771 C CA . CYS A 1 210 ? -18.491 -4.228 -1.860 1.00 95.19 210 CYS A CA 1
ATOM 1772 C C . CYS A 1 210 ? -19.304 -3.463 -0.800 1.00 95.19 210 CYS A C 1
ATOM 1774 O O . CYS A 1 210 ? -19.540 -2.262 -0.949 1.00 95.19 210 CYS A O 1
ATOM 1776 N N . LYS A 1 211 ? -19.725 -4.140 0.279 1.00 96.44 211 LYS A N 1
ATOM 1777 C CA . LYS A 1 211 ? -20.462 -3.506 1.383 1.00 96.44 211 LYS A CA 1
ATOM 1778 C C . LYS A 1 211 ? -19.556 -2.546 2.152 1.00 96.44 211 LYS A C 1
ATOM 1780 O O . LYS A 1 211 ? -19.968 -1.418 2.419 1.00 96.44 211 LYS A O 1
ATOM 1785 N N . ALA A 1 212 ? -18.333 -2.975 2.466 1.00 97.06 212 ALA A N 1
ATOM 1786 C CA . ALA A 1 212 ? -17.346 -2.143 3.145 1.00 97.06 212 ALA A CA 1
ATOM 1787 C C . ALA A 1 212 ? -16.991 -0.904 2.314 1.00 97.06 212 ALA A C 1
ATOM 1789 O O . ALA A 1 212 ? -17.070 0.216 2.811 1.00 97.06 212 ALA A O 1
ATOM 1790 N N . THR A 1 213 ? -16.705 -1.095 1.024 1.00 96.00 213 THR A N 1
ATOM 1791 C CA . THR A 1 213 ? -16.408 -0.018 0.077 1.00 96.00 213 THR A CA 1
ATOM 1792 C C . THR A 1 213 ? -17.523 1.023 0.018 1.00 96.00 213 THR A C 1
ATOM 1794 O O . THR A 1 213 ? -17.247 2.217 0.108 1.00 96.00 213 THR A O 1
ATOM 1797 N N . ARG A 1 214 ? -18.790 0.596 -0.080 1.00 96.19 214 ARG A N 1
ATOM 1798 C CA . ARG A 1 214 ? -19.937 1.517 -0.124 1.00 96.19 214 ARG A CA 1
ATOM 1799 C C . ARG A 1 214 ? -20.055 2.355 1.151 1.00 96.19 214 ARG A C 1
ATOM 1801 O O . ARG A 1 214 ? -20.258 3.562 1.058 1.00 96.19 214 ARG A O 1
ATOM 1808 N N . LYS A 1 215 ? -19.917 1.729 2.326 1.00 95.50 215 LYS A N 1
ATOM 1809 C CA . LYS A 1 215 ? -19.962 2.433 3.618 1.00 95.50 215 LYS A CA 1
ATOM 1810 C C . LYS A 1 215 ? -18.833 3.449 3.745 1.00 95.50 215 LYS A C 1
ATOM 1812 O O . LYS A 1 215 ? -19.086 4.619 4.010 1.00 95.50 215 LYS A O 1
ATOM 1817 N N . VAL A 1 216 ? -17.602 3.017 3.484 1.00 94.25 216 VAL A N 1
ATOM 1818 C CA . VAL A 1 216 ? -16.413 3.871 3.568 1.00 94.25 216 VAL A CA 1
ATOM 1819 C C . VAL A 1 216 ? -16.498 5.049 2.604 1.00 94.25 216 VAL A C 1
ATOM 1821 O O . VAL A 1 216 ? -16.186 6.171 2.990 1.00 94.25 216 VAL A O 1
ATOM 1824 N N . PHE A 1 217 ? -16.987 4.829 1.384 1.00 93.62 217 PHE A N 1
ATOM 1825 C CA . PHE A 1 217 ? -17.225 5.916 0.441 1.00 93.62 217 PHE A CA 1
ATOM 1826 C C . PHE A 1 217 ? -18.246 6.931 0.984 1.00 93.62 217 PHE A C 1
ATOM 1828 O O . PHE A 1 217 ? -18.011 8.136 0.926 1.00 93.62 217 PHE A O 1
ATOM 1835 N N . GLY A 1 218 ? -19.337 6.459 1.599 1.00 93.00 218 GLY A N 1
ATOM 1836 C CA . GLY A 1 218 ? -20.306 7.322 2.284 1.00 93.00 218 GLY A CA 1
ATOM 1837 C C . GLY A 1 218 ? -19.699 8.118 3.447 1.00 93.00 218 GLY A C 1
ATOM 1838 O O . GLY A 1 218 ? -19.966 9.314 3.584 1.00 93.00 218 GLY A O 1
ATOM 1839 N N . TYR A 1 219 ? -18.829 7.494 4.246 1.00 90.62 219 TYR A N 1
ATOM 1840 C CA . TYR A 1 219 ? -18.102 8.155 5.336 1.00 90.62 219 TYR A CA 1
ATOM 1841 C C . TYR A 1 219 ? -17.152 9.239 4.835 1.00 90.62 219 TYR A C 1
ATOM 1843 O O . TYR A 1 219 ? -17.137 10.341 5.389 1.00 90.62 219 TYR A O 1
ATOM 1851 N N . MET A 1 220 ? -16.416 8.951 3.761 1.00 88.50 220 MET A N 1
ATOM 1852 C CA . MET A 1 220 ? -15.538 9.917 3.107 1.00 88.50 220 MET A CA 1
ATOM 1853 C C . MET A 1 220 ? -16.318 11.112 2.577 1.00 88.50 220 MET A C 1
ATOM 1855 O O . MET A 1 220 ? -15.932 12.238 2.856 1.00 88.50 220 MET A O 1
ATOM 1859 N N . LEU A 1 221 ? -17.427 10.900 1.864 1.00 88.69 221 LEU A N 1
ATOM 1860 C CA . LEU A 1 221 ? -18.217 12.001 1.308 1.00 88.69 221 LEU A CA 1
ATOM 1861 C C . LEU A 1 221 ? -18.848 12.870 2.402 1.00 88.69 221 LEU A C 1
ATOM 1863 O O . LEU A 1 221 ? -18.777 14.095 2.336 1.00 88.69 221 LEU A O 1
ATOM 1867 N N . SER A 1 222 ? -19.400 12.246 3.445 1.00 87.88 222 SER A N 1
ATOM 1868 C CA . SER A 1 222 ? -20.089 12.967 4.526 1.00 87.88 222 SER A CA 1
ATOM 1869 C C . SER A 1 222 ? -19.136 13.770 5.416 1.00 87.88 222 SER A C 1
ATOM 1871 O O . SER A 1 222 ? -19.547 14.738 6.050 1.00 87.88 222 SER A O 1
ATOM 1873 N N . ASN A 1 223 ? -17.860 13.378 5.480 1.00 84.12 223 ASN A N 1
ATOM 1874 C CA . ASN A 1 223 ? -16.838 14.019 6.309 1.00 84.12 223 ASN A CA 1
ATOM 1875 C C . ASN A 1 223 ? -15.589 14.390 5.495 1.00 84.12 223 ASN A C 1
ATOM 1877 O O . ASN A 1 223 ? -14.478 14.353 6.025 1.00 84.12 223 ASN A O 1
ATOM 1881 N N . CYS A 1 224 ? -15.762 14.763 4.222 1.00 85.69 224 CYS A N 1
ATOM 1882 C CA . CYS A 1 224 ? -14.659 14.889 3.264 1.00 85.69 224 CYS A CA 1
ATOM 1883 C C . CYS A 1 224 ? -13.563 15.847 3.733 1.00 85.69 224 CYS A C 1
ATOM 1885 O O . CYS A 1 224 ? -12.386 15.507 3.669 1.00 85.69 224 CYS A O 1
ATOM 1887 N N . LEU A 1 225 ? -13.941 17.013 4.268 1.00 85.00 225 LEU A N 1
ATOM 1888 C CA . LEU A 1 225 ? -12.980 17.995 4.777 1.00 85.00 225 LEU A CA 1
ATOM 1889 C C . LEU A 1 225 ? -12.145 17.432 5.931 1.00 85.00 225 LEU A C 1
ATOM 1891 O O . LEU A 1 225 ? -10.926 17.557 5.932 1.00 85.00 225 LEU A O 1
ATOM 1895 N N . ARG A 1 226 ? -12.789 16.768 6.898 1.00 84.69 226 ARG A N 1
ATOM 1896 C CA . ARG A 1 226 ? -12.101 16.185 8.060 1.00 84.69 226 ARG A CA 1
ATOM 1897 C C . ARG A 1 226 ? -11.198 15.034 7.647 1.00 84.69 226 ARG A C 1
ATOM 1899 O O . ARG A 1 226 ? -10.053 14.980 8.082 1.00 84.69 226 ARG A O 1
ATOM 1906 N N . PHE A 1 227 ? -11.709 14.153 6.789 1.00 85.06 227 PHE A N 1
ATOM 1907 C CA . PHE A 1 227 ? -10.940 13.054 6.224 1.00 85.06 227 PHE A CA 1
ATOM 1908 C C . PHE A 1 227 ? -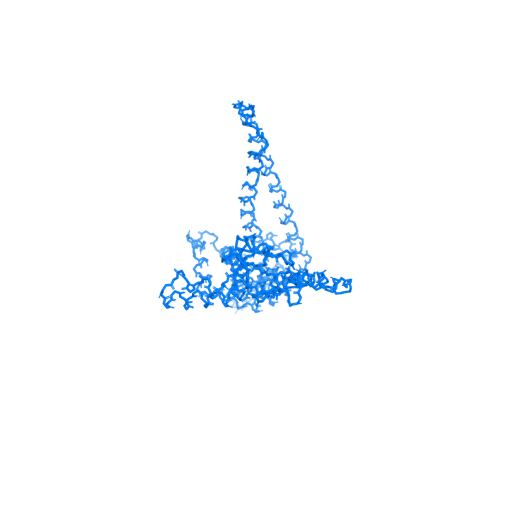9.686 13.595 5.520 1.00 85.06 227 PHE A C 1
ATOM 1910 O O . PHE A 1 227 ? -8.577 13.180 5.842 1.00 85.06 227 PHE A O 1
ATOM 1917 N N . PHE A 1 228 ? -9.854 14.5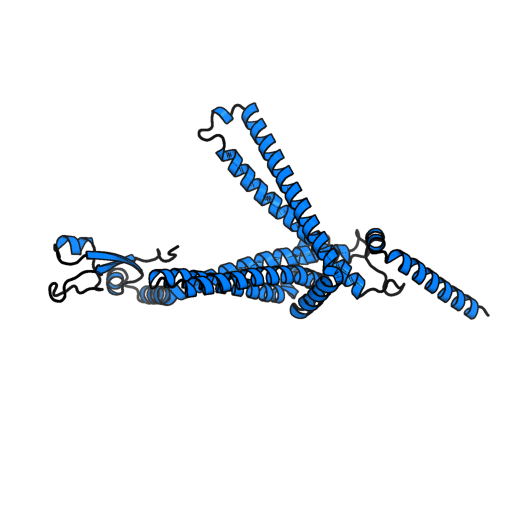74 4.624 1.00 87.44 228 PHE A N 1
ATOM 1918 C CA . PHE A 1 228 ? -8.757 15.176 3.871 1.00 87.44 228 PHE A CA 1
ATOM 1919 C C . PHE A 1 228 ? -7.708 15.800 4.794 1.00 87.44 228 PHE A C 1
ATOM 1921 O O . PHE A 1 228 ? -6.534 15.451 4.699 1.00 87.44 228 PHE A O 1
ATOM 1928 N N . VAL A 1 229 ? -8.128 16.651 5.736 1.00 89.69 229 VAL A N 1
ATOM 1929 C CA . VAL A 1 229 ? -7.221 17.300 6.694 1.00 89.69 229 VAL A CA 1
ATOM 1930 C C . VAL A 1 229 ? -6.423 16.267 7.488 1.00 89.69 229 VAL A C 1
ATOM 1932 O O . VAL A 1 229 ? -5.205 16.382 7.570 1.00 89.69 229 VAL A O 1
ATOM 1935 N N . ILE A 1 230 ? -7.071 15.225 8.016 1.00 88.31 230 ILE A N 1
ATOM 1936 C CA . ILE A 1 230 ? -6.383 14.179 8.785 1.00 88.31 230 ILE A CA 1
ATOM 1937 C C . ILE A 1 230 ? -5.373 13.434 7.913 1.00 88.31 230 ILE A C 1
ATOM 1939 O O . ILE A 1 230 ? -4.238 13.236 8.343 1.00 88.31 230 ILE A O 1
ATOM 1943 N N . THR A 1 231 ? -5.746 13.053 6.688 1.00 87.44 231 THR A N 1
ATOM 1944 C CA . THR A 1 231 ? -4.812 12.364 5.786 1.00 87.44 231 THR A CA 1
ATOM 1945 C C . THR A 1 231 ? -3.607 13.228 5.430 1.00 87.44 231 THR A C 1
ATOM 1947 O O . THR A 1 231 ? -2.480 12.761 5.557 1.00 87.44 231 THR A O 1
ATOM 1950 N N . GLN A 1 232 ? -3.821 14.499 5.084 1.00 91.00 232 GLN A N 1
ATOM 1951 C CA . GLN A 1 232 ? -2.741 15.399 4.683 1.00 91.00 232 GLN A CA 1
ATOM 1952 C C . GLN A 1 232 ? -1.820 15.768 5.845 1.00 91.00 232 GLN A C 1
ATOM 1954 O O . GLN A 1 232 ? -0.602 15.772 5.690 1.00 91.00 232 GLN A O 1
ATOM 1959 N N . LEU A 1 233 ? -2.378 16.035 7.030 1.00 93.62 233 LEU A N 1
ATOM 1960 C CA . LEU A 1 233 ? -1.574 16.308 8.222 1.00 93.62 233 LEU A CA 1
ATOM 1961 C C . LEU A 1 233 ? -0.735 15.093 8.619 1.00 93.62 233 LEU A C 1
ATOM 1963 O O . LEU A 1 233 ? 0.436 15.249 8.951 1.00 93.62 233 LEU A O 1
ATOM 1967 N N . THR A 1 234 ? -1.311 13.891 8.554 1.00 92.69 234 THR A N 1
ATOM 1968 C CA . THR A 1 234 ? -0.580 12.653 8.859 1.00 92.69 234 THR A CA 1
ATOM 1969 C C . THR A 1 234 ? 0.574 12.456 7.883 1.00 92.69 234 THR A C 1
ATOM 1971 O O . THR A 1 234 ? 1.703 12.238 8.313 1.00 92.69 234 THR A O 1
ATOM 1974 N N . GLU A 1 235 ? 0.324 12.601 6.579 1.00 91.69 235 GLU A N 1
ATOM 1975 C CA . GLU A 1 235 ? 1.366 12.485 5.555 1.00 91.69 235 GLU A CA 1
ATOM 1976 C C . GLU A 1 235 ? 2.478 13.524 5.760 1.00 91.69 235 GLU A C 1
ATOM 1978 O O . GLU A 1 235 ? 3.654 13.166 5.749 1.00 91.69 235 GLU A O 1
ATOM 1983 N N . LEU A 1 236 ? 2.131 14.783 6.046 1.00 95.12 236 LEU A N 1
ATOM 1984 C CA . LEU A 1 236 ? 3.108 15.842 6.310 1.00 95.12 236 LEU A CA 1
ATOM 1985 C C . LEU A 1 236 ? 3.968 15.544 7.545 1.00 95.12 236 LEU A C 1
ATOM 1987 O O . LEU A 1 236 ? 5.191 15.646 7.473 1.00 95.12 236 LEU A O 1
ATOM 1991 N N . ILE A 1 237 ? 3.354 15.139 8.660 1.00 95.69 237 ILE A N 1
ATOM 1992 C CA . ILE A 1 237 ? 4.073 14.820 9.903 1.00 95.69 237 ILE A CA 1
ATOM 1993 C C . ILE A 1 237 ? 5.041 13.650 9.681 1.00 95.69 237 ILE A C 1
ATOM 1995 O O . ILE A 1 237 ? 6.195 13.717 10.109 1.00 95.69 237 ILE A O 1
ATOM 1999 N N . LEU A 1 238 ? 4.607 12.601 8.976 1.00 94.44 238 LEU A N 1
ATOM 2000 C CA . LEU A 1 238 ? 5.452 11.444 8.672 1.00 94.44 238 LEU A CA 1
ATOM 2001 C C . LEU A 1 238 ? 6.586 11.803 7.696 1.00 94.44 238 LEU A C 1
ATOM 2003 O O . LEU A 1 238 ? 7.713 11.332 7.863 1.00 94.44 238 LEU A O 1
ATOM 2007 N N . ILE A 1 239 ? 6.347 12.680 6.716 1.00 94.38 239 ILE A N 1
ATOM 2008 C CA . ILE A 1 239 ? 7.401 13.186 5.821 1.00 94.38 239 ILE A CA 1
ATOM 2009 C C . ILE A 1 239 ? 8.436 13.991 6.612 1.00 94.38 239 ILE A C 1
ATOM 2011 O O . ILE A 1 239 ? 9.633 13.726 6.490 1.00 94.38 239 ILE A O 1
ATOM 2015 N N . CYS A 1 240 ? 7.996 14.925 7.461 1.00 96.38 240 CYS A N 1
ATOM 2016 C CA . CYS A 1 240 ? 8.887 15.696 8.325 1.00 96.38 240 CYS A CA 1
ATOM 2017 C C . CYS A 1 240 ? 9.727 14.773 9.215 1.00 96.38 240 CYS A C 1
ATOM 2019 O O . CYS A 1 240 ? 10.950 14.899 9.236 1.00 96.38 240 CYS A O 1
ATOM 2021 N N . GLY A 1 241 ? 9.099 13.788 9.865 1.00 95.88 241 GLY A N 1
ATOM 2022 C CA . GLY A 1 241 ? 9.808 12.793 10.669 1.00 95.88 241 GLY A CA 1
ATOM 2023 C C . GLY A 1 241 ? 10.851 12.014 9.861 1.00 95.88 241 GLY A C 1
ATOM 2024 O O . GLY A 1 241 ? 11.956 11.782 10.347 1.00 95.88 241 GLY A O 1
ATOM 2025 N N . THR A 1 242 ? 10.544 11.671 8.607 1.00 95.00 242 THR A N 1
ATOM 2026 C CA . THR A 1 242 ? 11.456 10.910 7.741 1.00 95.00 242 THR A CA 1
ATOM 2027 C C . THR A 1 242 ? 12.690 11.735 7.417 1.00 95.00 242 THR A C 1
ATOM 2029 O O . THR A 1 242 ? 13.814 11.258 7.563 1.00 95.00 242 THR A O 1
ATOM 2032 N N . ILE A 1 243 ? 12.491 13.000 7.038 1.00 95.56 243 ILE A N 1
ATOM 2033 C CA . ILE A 1 243 ? 13.582 13.928 6.736 1.00 95.56 243 ILE A CA 1
ATOM 2034 C C . ILE A 1 243 ? 14.453 14.137 7.977 1.00 95.56 243 ILE A C 1
ATOM 2036 O O . ILE A 1 243 ? 15.677 14.047 7.876 1.00 95.56 243 ILE A O 1
ATOM 2040 N N . THR A 1 244 ? 13.851 14.360 9.150 1.00 96.31 244 THR A N 1
ATOM 2041 C CA . THR A 1 244 ? 14.590 14.573 10.401 1.00 96.31 244 THR A CA 1
ATOM 2042 C C . THR A 1 244 ? 15.434 13.356 10.782 1.00 96.31 244 THR A C 1
ATOM 2044 O O . THR A 1 244 ? 16.627 13.511 11.043 1.00 96.31 244 THR A O 1
ATOM 2047 N N . ILE A 1 245 ? 14.865 12.145 10.770 1.00 96.31 245 ILE A N 1
ATOM 2048 C CA . ILE A 1 245 ? 15.589 10.925 11.164 1.00 96.31 245 ILE A CA 1
ATOM 2049 C C . ILE A 1 245 ? 16.689 10.588 10.147 1.00 96.31 245 ILE A C 1
ATOM 2051 O O . ILE A 1 245 ? 17.815 10.289 10.555 1.00 96.31 245 ILE A O 1
ATOM 2055 N N . CYS A 1 246 ? 16.412 10.672 8.839 1.00 95.75 246 CYS A N 1
ATOM 2056 C CA . CYS A 1 246 ? 17.422 10.446 7.799 1.00 95.75 246 CYS A CA 1
ATOM 2057 C C . CYS A 1 246 ? 18.584 11.438 7.917 1.00 95.75 246 CYS A C 1
ATOM 2059 O O . CYS A 1 246 ? 19.743 11.026 7.896 1.00 95.75 246 CYS A O 1
ATOM 2061 N N . SER A 1 247 ? 18.279 12.729 8.083 1.00 94.69 247 SER A N 1
ATOM 2062 C CA . SER A 1 247 ? 19.294 13.787 8.164 1.00 94.69 247 SER A CA 1
ATOM 2063 C C . SER A 1 247 ? 20.156 13.646 9.415 1.00 94.69 247 SER A C 1
ATOM 2065 O O . SER A 1 247 ? 21.377 13.759 9.333 1.00 94.69 247 SER A O 1
ATOM 2067 N N . LEU A 1 248 ? 19.544 13.341 10.565 1.00 96.44 248 LEU A N 1
ATOM 2068 C CA . LEU A 1 248 ? 20.268 13.147 11.819 1.00 96.44 248 LEU A CA 1
ATOM 2069 C C . LEU A 1 248 ? 21.214 11.942 11.744 1.00 96.44 248 LEU A C 1
ATOM 2071 O O . LEU A 1 248 ? 22.379 12.057 12.111 1.00 96.44 248 LEU A O 1
ATOM 2075 N N . ASN A 1 249 ? 20.748 10.803 11.226 1.00 95.81 249 ASN A N 1
ATOM 2076 C CA . ASN A 1 249 ? 21.591 9.614 11.075 1.00 95.81 249 ASN A CA 1
ATOM 2077 C C . ASN A 1 249 ? 22.727 9.829 10.068 1.00 95.81 249 ASN A C 1
ATOM 2079 O O . ASN A 1 249 ? 23.861 9.441 10.343 1.00 95.81 249 ASN A O 1
ATOM 2083 N N . ALA A 1 250 ? 22.449 10.474 8.931 1.00 95.12 250 ALA A N 1
ATOM 2084 C CA . ALA A 1 250 ? 23.479 10.818 7.955 1.00 95.12 250 ALA A CA 1
ATOM 2085 C C . ALA A 1 250 ? 24.536 11.750 8.566 1.00 95.12 250 ALA A C 1
ATOM 2087 O O . ALA A 1 250 ? 25.734 11.529 8.396 1.00 95.12 250 ALA A O 1
ATOM 2088 N N . PHE A 1 251 ? 24.105 12.747 9.343 1.00 95.12 251 PHE A N 1
ATOM 2089 C CA . PHE A 1 251 ? 25.006 13.648 10.054 1.00 95.12 251 PHE A CA 1
ATOM 2090 C C . PHE A 1 251 ? 25.867 12.911 11.089 1.00 95.12 251 PHE A C 1
ATOM 2092 O O . PHE A 1 251 ? 27.083 13.092 11.111 1.00 95.12 251 PHE A O 1
ATOM 2099 N N . LEU A 1 252 ? 25.269 12.051 11.920 1.00 95.50 252 LEU A N 1
ATOM 2100 C CA . LEU A 1 252 ? 26.000 11.267 12.919 1.00 95.50 252 LEU A CA 1
ATOM 2101 C C . LEU A 1 252 ? 27.022 10.327 12.271 1.00 95.50 252 LEU A C 1
ATOM 2103 O O . LEU A 1 252 ? 28.161 10.251 12.733 1.00 95.50 252 LEU A O 1
ATOM 2107 N N . PHE A 1 253 ? 26.656 9.664 11.173 1.00 95.00 253 PHE A N 1
ATOM 2108 C CA . PHE A 1 253 ? 27.573 8.793 10.443 1.00 95.00 253 PHE A CA 1
ATOM 2109 C C . PHE A 1 253 ? 28.716 9.576 9.788 1.00 95.00 253 PHE A C 1
ATOM 2111 O O . PHE A 1 253 ? 29.876 9.181 9.891 1.00 95.00 253 PHE A O 1
ATOM 2118 N N . TYR A 1 254 ? 28.431 10.740 9.202 1.00 93.75 254 TYR A N 1
ATOM 2119 C CA . TYR A 1 254 ? 29.470 11.633 8.694 1.00 93.75 254 TYR A CA 1
ATOM 2120 C C . TYR A 1 254 ? 30.452 12.059 9.799 1.00 93.75 254 TYR A C 1
ATOM 2122 O O . TYR A 1 254 ? 31.668 11.981 9.618 1.00 93.75 254 TYR A O 1
ATOM 2130 N N . ARG A 1 255 ? 29.943 12.434 10.981 1.00 94.62 255 ARG A N 1
ATOM 2131 C CA . ARG A 1 255 ? 30.777 12.772 12.147 1.00 94.62 255 ARG A CA 1
ATOM 2132 C C . ARG A 1 255 ? 31.619 11.590 12.626 1.00 94.62 255 ARG A C 1
ATOM 2134 O O . ARG A 1 255 ? 32.774 11.795 12.991 1.00 94.62 255 ARG A O 1
ATOM 2141 N N . TYR A 1 256 ? 31.071 10.379 12.588 1.00 94.12 256 TYR A N 1
ATOM 2142 C CA . TYR A 1 256 ? 31.793 9.151 12.914 1.00 94.12 256 TYR A CA 1
ATOM 2143 C C . TYR A 1 256 ? 32.963 8.887 11.951 1.00 94.12 256 TYR A C 1
ATOM 2145 O O . TYR A 1 256 ? 34.069 8.581 12.403 1.00 94.12 256 TYR A O 1
ATOM 2153 N N . LEU A 1 257 ? 32.765 9.069 10.640 1.00 92.69 257 LEU A N 1
ATOM 2154 C CA . LEU A 1 257 ? 33.836 8.871 9.655 1.00 92.69 257 LEU A CA 1
ATOM 2155 C C . LEU A 1 257 ? 34.949 9.931 9.766 1.00 92.69 257 LEU A C 1
ATOM 2157 O O . LEU A 1 257 ? 36.113 9.602 9.530 1.00 92.69 257 LEU A O 1
ATOM 2161 N N . ILE A 1 258 ? 34.619 11.178 10.145 1.00 92.25 258 ILE A N 1
ATOM 2162 C CA . ILE A 1 258 ? 35.632 12.197 10.485 1.00 92.25 258 ILE A CA 1
ATOM 2163 C C . ILE A 1 258 ? 36.423 11.751 11.717 1.00 92.25 258 ILE A C 1
ATOM 2165 O O . ILE A 1 258 ? 37.647 11.737 11.688 1.00 92.25 258 ILE A O 1
ATOM 2169 N N . TYR A 1 259 ? 35.730 11.384 12.800 1.00 94.12 259 TYR A N 1
ATOM 2170 C CA . TYR A 1 259 ? 36.363 11.051 14.079 1.00 94.12 259 TYR A CA 1
ATOM 2171 C C . TYR A 1 259 ? 37.327 9.858 13.978 1.00 94.12 259 TYR A C 1
ATOM 2173 O O . TYR A 1 259 ? 38.385 9.857 14.598 1.00 94.12 259 TYR A O 1
ATOM 2181 N N . THR A 1 260 ? 36.982 8.860 13.164 1.00 93.25 260 THR A N 1
ATOM 2182 C CA . THR A 1 260 ? 37.799 7.655 12.941 1.00 93.25 260 THR A CA 1
ATOM 2183 C C . THR A 1 260 ? 38.857 7.817 11.843 1.00 93.25 260 THR A C 1
ATOM 2185 O O . THR A 1 260 ? 39.572 6.861 11.550 1.00 93.25 260 THR A O 1
ATOM 2188 N N . ASN A 1 261 ? 38.968 8.998 11.218 1.00 89.06 261 ASN A N 1
ATOM 2189 C CA . ASN A 1 261 ? 39.823 9.271 10.053 1.00 89.06 261 ASN A CA 1
ATOM 2190 C C . ASN A 1 261 ? 39.599 8.326 8.851 1.00 89.06 261 ASN A C 1
ATOM 2192 O O . ASN A 1 261 ? 40.437 8.253 7.950 1.00 89.06 261 ASN A O 1
ATOM 2196 N N . GLN A 1 262 ? 38.455 7.635 8.789 1.00 88.94 262 GLN A N 1
ATOM 2197 C CA . GLN A 1 262 ? 38.123 6.728 7.687 1.00 88.94 262 GLN A CA 1
ATOM 2198 C C . GLN A 1 262 ? 37.726 7.472 6.408 1.00 88.94 262 GLN A C 1
ATOM 2200 O O . GLN A 1 262 ? 37.885 6.922 5.322 1.00 88.94 262 GLN A O 1
ATOM 2205 N N . LEU A 1 263 ? 37.268 8.732 6.500 1.00 85.69 263 LEU A N 1
ATOM 2206 C CA . LEU A 1 263 ? 36.914 9.527 5.312 1.00 85.69 263 LEU A CA 1
ATOM 2207 C C . LEU A 1 263 ? 38.056 9.625 4.298 1.00 85.69 263 LEU A C 1
ATOM 2209 O O . LEU A 1 263 ? 37.815 9.492 3.102 1.00 85.69 263 LEU A O 1
ATOM 2213 N N . ASN A 1 264 ? 39.288 9.819 4.772 1.00 83.75 264 ASN A N 1
ATOM 2214 C CA . ASN A 1 264 ? 40.458 9.996 3.909 1.00 83.75 264 ASN A CA 1
ATOM 2215 C C . ASN A 1 264 ? 40.950 8.676 3.290 1.00 83.75 264 ASN A C 1
ATOM 2217 O O . ASN A 1 264 ? 41.760 8.701 2.370 1.00 83.75 264 ASN A O 1
ATOM 2221 N N . GLN A 1 265 ? 40.478 7.531 3.793 1.00 86.00 265 GLN A N 1
ATOM 2222 C CA . GLN A 1 265 ? 40.822 6.199 3.284 1.00 86.00 265 GLN A CA 1
ATOM 2223 C C . GLN A 1 265 ? 39.852 5.723 2.189 1.00 86.00 265 GLN A C 1
ATOM 2225 O O . GLN A 1 265 ? 40.114 4.726 1.518 1.00 86.00 265 GLN A O 1
ATOM 2230 N N . LEU A 1 266 ? 38.721 6.413 2.001 1.00 87.19 266 LEU A N 1
ATOM 2231 C CA . LEU A 1 266 ? 37.697 6.044 1.027 1.00 87.19 266 LEU A CA 1
ATOM 2232 C C . LEU A 1 266 ? 38.019 6.613 -0.359 1.00 87.19 266 LEU A C 1
ATOM 2234 O O . LEU A 1 266 ? 38.173 7.818 -0.526 1.00 87.19 266 LEU A O 1
ATOM 2238 N N . ILE A 1 267 ? 37.997 5.747 -1.377 1.00 87.69 267 ILE A N 1
ATOM 2239 C CA . ILE A 1 267 ? 38.132 6.146 -2.791 1.00 87.69 267 ILE A CA 1
ATOM 2240 C C . ILE A 1 267 ? 36.962 7.056 -3.214 1.00 87.69 267 ILE A C 1
ATOM 2242 O O . ILE A 1 267 ? 37.149 8.007 -3.967 1.00 87.69 267 ILE A O 1
ATOM 2246 N N . ILE A 1 268 ? 35.749 6.779 -2.715 1.00 91.06 268 ILE A N 1
ATOM 2247 C CA . ILE A 1 268 ? 34.539 7.573 -2.979 1.00 91.06 268 ILE A CA 1
ATOM 2248 C C . ILE A 1 268 ? 33.861 7.918 -1.641 1.00 91.06 268 ILE A C 1
ATOM 2250 O O . ILE A 1 268 ? 33.030 7.142 -1.158 1.00 91.06 268 ILE A O 1
ATOM 2254 N N . PRO A 1 269 ? 34.171 9.077 -1.030 1.00 85.62 269 PRO A N 1
ATOM 2255 C CA . PRO A 1 269 ? 33.704 9.417 0.319 1.00 85.62 269 PRO A CA 1
ATOM 2256 C C . PRO A 1 269 ? 32.176 9.505 0.482 1.00 85.62 269 PRO A C 1
ATOM 2258 O O . PRO A 1 269 ? 31.650 9.244 1.561 1.00 85.62 269 PRO A O 1
ATOM 2261 N N . TRP A 1 270 ? 31.439 9.852 -0.579 1.00 88.06 270 TRP A N 1
ATOM 2262 C CA . TRP A 1 270 ? 29.979 10.017 -0.528 1.00 88.06 270 TRP A CA 1
ATOM 2263 C C . TRP A 1 270 ? 29.194 8.708 -0.711 1.00 88.06 270 TRP A C 1
ATOM 2265 O O . TRP A 1 270 ? 28.025 8.646 -0.328 1.00 88.06 270 TRP A O 1
ATOM 2275 N N . ALA A 1 271 ? 29.803 7.652 -1.264 1.00 91.12 271 ALA A N 1
ATOM 2276 C CA . ALA A 1 271 ? 29.086 6.420 -1.605 1.00 91.12 271 ALA A CA 1
ATOM 2277 C C . ALA A 1 271 ? 28.503 5.690 -0.373 1.00 91.12 271 ALA A C 1
ATOM 2279 O O . ALA A 1 271 ? 27.306 5.388 -0.390 1.00 91.12 271 ALA A O 1
ATOM 2280 N N . PRO A 1 272 ? 29.251 5.482 0.733 1.00 90.94 272 PRO A N 1
ATOM 2281 C CA . PRO A 1 272 ? 28.687 4.892 1.952 1.00 90.94 272 PRO A CA 1
ATOM 2282 C C . PRO A 1 272 ? 27.548 5.728 2.549 1.00 90.94 272 PRO A C 1
ATOM 2284 O O . PRO A 1 272 ? 26.608 5.185 3.124 1.00 90.94 272 PRO A O 1
ATOM 2287 N N . MET A 1 273 ? 27.607 7.051 2.373 1.00 90.81 273 MET A N 1
ATOM 2288 C CA . MET A 1 273 ? 26.600 7.994 2.860 1.00 90.81 273 MET A CA 1
ATOM 2289 C C . MET A 1 273 ? 25.269 7.817 2.120 1.00 90.81 273 MET A C 1
ATOM 2291 O O . MET A 1 273 ? 24.216 7.724 2.746 1.00 90.81 273 MET A O 1
ATOM 2295 N N . VAL A 1 274 ? 25.318 7.698 0.788 1.00 93.25 274 VAL A N 1
ATOM 2296 C CA . VAL A 1 274 ? 24.130 7.449 -0.045 1.00 93.25 274 VAL A CA 1
ATOM 2297 C C . VAL A 1 274 ? 23.507 6.093 0.279 1.00 93.25 274 VAL A C 1
ATOM 2299 O O . VAL A 1 274 ? 22.290 6.007 0.435 1.00 93.25 274 VAL A O 1
ATOM 2302 N N . VAL A 1 275 ? 24.327 5.048 0.433 1.00 94.31 275 VAL A N 1
ATOM 2303 C CA . VAL A 1 275 ? 23.842 3.709 0.804 1.00 94.31 275 VAL A CA 1
ATOM 2304 C C . VAL A 1 275 ? 23.163 3.738 2.174 1.00 94.31 275 VAL A C 1
ATOM 2306 O O . VAL A 1 275 ? 22.058 3.214 2.313 1.00 94.31 275 VAL A O 1
ATOM 2309 N N . LEU A 1 276 ? 23.767 4.398 3.169 1.00 95.00 276 LEU A N 1
ATOM 2310 C CA . LEU A 1 276 ? 23.170 4.532 4.497 1.00 95.00 276 LEU A CA 1
ATOM 2311 C C . LEU A 1 276 ? 21.835 5.285 4.447 1.00 95.00 276 LEU A C 1
ATOM 2313 O O . LEU A 1 276 ? 20.859 4.828 5.038 1.00 95.00 276 LEU A O 1
ATOM 2317 N N . ILE A 1 277 ? 21.776 6.418 3.739 1.00 95.44 277 ILE A N 1
ATOM 2318 C CA . ILE A 1 277 ? 20.542 7.203 3.589 1.00 95.4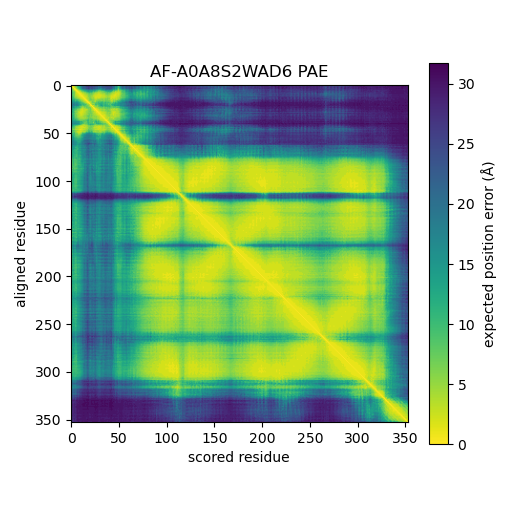4 277 ILE A CA 1
ATOM 2319 C C . ILE A 1 277 ? 19.449 6.357 2.928 1.00 95.44 277 ILE A C 1
ATOM 2321 O O . ILE A 1 277 ? 18.315 6.359 3.402 1.00 95.44 277 ILE A O 1
ATOM 2325 N N . ALA A 1 278 ? 19.784 5.603 1.876 1.00 96.00 278 ALA A N 1
ATOM 2326 C CA . ALA A 1 278 ? 18.835 4.738 1.183 1.00 96.00 278 ALA A CA 1
ATOM 2327 C C . ALA A 1 278 ? 18.286 3.632 2.101 1.00 96.00 278 ALA A C 1
ATOM 2329 O O . ALA A 1 278 ? 17.072 3.445 2.176 1.00 96.00 278 ALA A O 1
ATOM 2330 N N . LEU A 1 279 ? 19.156 2.937 2.841 1.00 95.81 279 LEU A N 1
ATOM 2331 C CA . LEU A 1 279 ? 18.741 1.892 3.782 1.00 95.81 279 LEU A CA 1
ATOM 2332 C C . LEU A 1 279 ? 17.897 2.457 4.930 1.00 95.81 279 LEU A C 1
ATOM 2334 O O . LEU A 1 279 ? 16.873 1.876 5.287 1.00 95.81 279 LEU A O 1
ATOM 2338 N N . ASN A 1 280 ? 18.285 3.610 5.475 1.00 96.00 280 ASN A N 1
ATOM 2339 C CA . ASN A 1 280 ? 17.541 4.255 6.550 1.00 96.00 280 ASN A CA 1
ATOM 2340 C C . ASN A 1 280 ? 16.153 4.709 6.080 1.00 96.00 280 ASN A C 1
ATOM 2342 O O . ASN A 1 280 ? 15.154 4.448 6.747 1.00 96.00 280 ASN A O 1
ATOM 2346 N N . TYR A 1 281 ? 16.068 5.302 4.886 1.00 96.06 281 TYR A N 1
ATOM 2347 C CA . TYR A 1 281 ? 14.793 5.673 4.279 1.00 96.06 281 TYR A CA 1
ATOM 2348 C C . TYR A 1 281 ? 13.856 4.468 4.123 1.00 96.06 281 TYR A C 1
ATOM 2350 O O . TYR A 1 281 ? 12.673 4.579 4.443 1.00 96.06 281 TYR A O 1
ATOM 2358 N N . LEU A 1 282 ? 14.370 3.308 3.693 1.00 95.38 282 LEU A N 1
ATOM 2359 C CA . LEU A 1 282 ? 13.568 2.084 3.584 1.00 95.38 282 LEU A CA 1
ATOM 2360 C C . LEU A 1 282 ? 13.003 1.648 4.942 1.00 95.38 282 LEU A C 1
ATOM 2362 O O . LEU A 1 282 ? 11.805 1.387 5.046 1.00 95.38 282 LEU A O 1
ATOM 2366 N N . ILE A 1 283 ? 13.837 1.616 5.986 1.00 95.69 283 ILE A N 1
ATOM 2367 C CA . ILE A 1 283 ? 13.413 1.223 7.339 1.00 95.69 283 ILE A CA 1
ATOM 2368 C C . ILE A 1 283 ? 12.358 2.199 7.875 1.00 95.69 283 ILE A C 1
ATOM 2370 O O . ILE A 1 283 ? 11.298 1.772 8.332 1.00 95.69 283 ILE A O 1
ATOM 2374 N N . ILE A 1 284 ? 12.609 3.508 7.777 1.00 96.00 284 ILE A N 1
ATOM 2375 C CA . ILE A 1 284 ? 11.673 4.534 8.253 1.00 96.00 284 ILE A CA 1
ATOM 2376 C C . ILE A 1 284 ? 10.359 4.469 7.478 1.00 96.00 284 ILE A C 1
ATOM 2378 O O . ILE A 1 284 ? 9.299 4.553 8.090 1.00 96.00 284 ILE A O 1
ATOM 2382 N N . SER A 1 285 ? 10.402 4.274 6.157 1.00 92.69 285 SER A N 1
ATOM 2383 C CA . SER A 1 285 ? 9.197 4.161 5.332 1.00 92.69 285 SER A CA 1
ATOM 2384 C C . SER A 1 285 ? 8.307 2.993 5.760 1.00 92.69 285 SER A C 1
ATOM 2386 O O . SER A 1 285 ? 7.085 3.138 5.741 1.00 92.69 285 SER A O 1
ATOM 2388 N N . ILE A 1 286 ? 8.891 1.851 6.135 1.00 92.44 286 ILE A N 1
ATOM 2389 C CA . ILE A 1 286 ? 8.141 0.686 6.629 1.00 92.44 286 ILE A CA 1
ATOM 2390 C C . ILE A 1 286 ? 7.581 0.975 8.025 1.00 92.44 286 ILE A C 1
ATOM 2392 O O . ILE A 1 286 ? 6.417 0.710 8.297 1.00 92.44 286 ILE A O 1
ATOM 2396 N N . CYS A 1 287 ? 8.366 1.580 8.918 1.00 93.81 287 CYS A N 1
ATOM 2397 C CA . CYS A 1 287 ? 7.861 1.971 10.234 1.00 93.81 287 CYS A CA 1
ATOM 2398 C C . CYS A 1 287 ? 6.702 2.970 10.116 1.00 93.81 287 CYS A C 1
ATOM 2400 O O . CYS A 1 287 ? 5.663 2.798 10.748 1.00 93.81 287 CYS A O 1
ATOM 2402 N N . PHE A 1 288 ? 6.839 4.000 9.285 1.00 94.62 288 PHE A N 1
ATOM 2403 C CA . PHE A 1 288 ? 5.837 5.052 9.128 1.00 94.62 288 PHE A CA 1
ATOM 2404 C C . PHE A 1 288 ? 4.600 4.613 8.349 1.00 94.62 288 PHE A C 1
ATOM 2406 O O . PHE A 1 288 ? 3.524 5.154 8.614 1.00 94.62 288 PHE A O 1
ATOM 2413 N N . SER A 1 289 ? 4.686 3.593 7.484 1.00 92.25 289 SER A N 1
ATOM 2414 C CA . SER A 1 289 ? 3.483 2.997 6.883 1.00 92.25 289 SER A CA 1
ATOM 2415 C C . SER A 1 289 ? 2.534 2.446 7.955 1.00 92.25 289 SER A C 1
ATOM 2417 O O . SER A 1 289 ? 1.316 2.593 7.827 1.00 92.25 289 SER A O 1
ATOM 2419 N N . THR A 1 290 ? 3.072 1.899 9.054 1.00 94.25 290 THR A N 1
ATOM 2420 C CA . THR A 1 290 ? 2.255 1.397 10.170 1.00 94.25 290 THR A CA 1
ATOM 2421 C C . THR A 1 290 ? 1.516 2.515 10.905 1.00 94.25 290 THR A C 1
ATOM 2423 O O . THR A 1 290 ? 0.332 2.364 11.208 1.00 94.25 290 THR A O 1
ATOM 2426 N N . PHE A 1 291 ? 2.166 3.664 11.124 1.00 94.56 291 PHE A N 1
ATOM 2427 C CA . PHE A 1 291 ? 1.547 4.835 11.752 1.00 94.56 291 PHE A CA 1
ATOM 2428 C C . PHE A 1 291 ? 0.463 5.452 10.862 1.00 94.56 291 PHE A C 1
ATOM 2430 O O . PHE A 1 291 ? -0.625 5.759 11.352 1.00 94.56 291 PHE A O 1
ATOM 2437 N N . ASP A 1 292 ? 0.717 5.571 9.554 1.00 93.19 292 ASP A N 1
ATOM 2438 C CA . ASP A 1 292 ? -0.294 5.995 8.576 1.00 93.19 292 ASP A CA 1
ATOM 2439 C C . ASP A 1 292 ? -1.540 5.096 8.643 1.00 93.19 292 ASP A C 1
ATOM 2441 O O . ASP A 1 292 ? -2.678 5.577 8.686 1.00 93.19 292 ASP A O 1
ATOM 2445 N N . MET A 1 293 ? -1.330 3.778 8.716 1.00 94.81 293 MET A N 1
ATOM 2446 C CA . MET A 1 293 ? -2.426 2.818 8.812 1.00 94.81 293 MET A CA 1
ATOM 2447 C C . MET A 1 293 ? -3.170 2.901 10.150 1.00 94.81 293 MET A C 1
ATOM 2449 O O . MET A 1 293 ? -4.398 2.777 10.170 1.00 94.81 293 MET A O 1
ATOM 2453 N N . ALA A 1 294 ? -2.467 3.162 11.256 1.00 94.56 294 ALA A N 1
ATOM 2454 C CA . ALA A 1 294 ? -3.068 3.346 12.575 1.00 94.56 294 ALA A CA 1
ATOM 2455 C C . ALA A 1 294 ? -4.037 4.533 12.598 1.00 94.56 294 ALA A C 1
ATOM 2457 O O . ALA A 1 294 ? -5.195 4.379 12.992 1.00 94.56 294 ALA A O 1
ATOM 2458 N N . VAL A 1 295 ? -3.598 5.700 12.112 1.00 93.19 295 VAL A N 1
ATOM 2459 C CA . VAL A 1 295 ? -4.428 6.915 12.088 1.00 93.19 295 VAL A CA 1
ATOM 2460 C C . VAL A 1 295 ? -5.666 6.713 11.216 1.00 93.19 295 VAL A C 1
ATOM 2462 O O . VAL A 1 295 ? -6.784 6.997 11.655 1.00 93.19 295 VAL A O 1
ATOM 2465 N N . LYS A 1 296 ? -5.497 6.156 10.009 1.00 92.44 296 LYS A N 1
ATOM 2466 C CA . LYS A 1 296 ? -6.615 5.843 9.102 1.00 92.44 296 LYS A CA 1
ATOM 2467 C C . LYS A 1 296 ? -7.596 4.855 9.730 1.00 92.44 296 LYS A C 1
ATOM 2469 O O . LYS A 1 296 ? -8.808 5.046 9.628 1.00 92.44 296 LYS A O 1
ATOM 2474 N N . THR A 1 297 ? -7.081 3.839 10.422 1.00 95.12 297 THR A N 1
ATOM 2475 C CA . THR A 1 297 ? -7.912 2.828 11.079 1.00 95.12 297 THR A CA 1
ATOM 2476 C C . THR A 1 297 ? -8.757 3.424 12.192 1.00 95.12 297 THR A C 1
ATOM 2478 O O . THR A 1 297 ? -9.973 3.231 12.207 1.00 95.12 297 THR A O 1
ATOM 2481 N N . ILE A 1 298 ? -8.132 4.193 13.084 1.00 92.88 298 ILE A N 1
ATOM 2482 C CA . ILE A 1 298 ? -8.821 4.864 14.189 1.00 92.88 298 ILE A CA 1
ATOM 2483 C C . ILE A 1 298 ? -9.883 5.819 13.643 1.00 92.88 298 ILE A C 1
ATOM 2485 O O . ILE A 1 298 ? -11.010 5.815 14.133 1.00 92.88 298 ILE A O 1
ATOM 2489 N N . PHE A 1 299 ? -9.558 6.593 12.603 1.00 91.44 299 PHE A N 1
ATOM 2490 C CA . PHE A 1 299 ? -10.501 7.541 12.016 1.00 91.44 299 PHE A CA 1
ATOM 2491 C C . PHE A 1 299 ? -11.724 6.854 11.396 1.00 91.44 299 PHE A C 1
ATOM 2493 O O . PHE A 1 299 ? -12.852 7.280 11.629 1.00 91.44 299 PHE A O 1
ATOM 2500 N N . ILE A 1 300 ? -11.540 5.765 10.646 1.00 93.12 300 ILE A N 1
ATOM 2501 C CA . ILE A 1 300 ? -12.669 5.027 10.061 1.00 93.12 300 ILE A CA 1
ATOM 2502 C C . ILE A 1 300 ? -13.479 4.296 11.132 1.00 93.12 300 ILE A C 1
ATOM 2504 O O . ILE A 1 300 ? -14.706 4.327 11.067 1.00 93.12 300 ILE A O 1
ATOM 2508 N N . CYS A 1 301 ? -12.833 3.675 12.125 1.00 92.81 301 CYS A N 1
ATOM 2509 C CA . CYS A 1 301 ? -13.550 3.041 13.237 1.00 92.81 301 CYS A CA 1
ATOM 2510 C C . CYS A 1 301 ? -14.407 4.062 13.983 1.00 92.81 301 CYS A C 1
ATOM 2512 O O . CYS A 1 301 ? -15.552 3.781 14.309 1.00 92.81 301 CYS A O 1
ATOM 2514 N N . PHE A 1 302 ? -13.886 5.271 14.157 1.00 89.44 302 PHE A N 1
ATOM 2515 C CA . PHE A 1 302 ? -14.624 6.392 14.708 1.00 89.44 302 PHE A CA 1
ATOM 2516 C C . PHE A 1 302 ? -15.819 6.825 13.854 1.00 89.44 302 PHE A C 1
ATOM 2518 O O . PHE A 1 302 ? -16.888 7.086 14.400 1.00 89.44 302 PHE A O 1
ATOM 2525 N N . LEU A 1 303 ? -15.690 6.877 12.526 1.00 90.00 303 LEU A N 1
ATOM 2526 C CA . LEU A 1 303 ? -16.835 7.179 11.662 1.00 90.00 303 LEU A CA 1
ATOM 2527 C C . LEU A 1 303 ? -17.900 6.070 11.707 1.00 90.00 303 LEU A C 1
ATOM 2529 O O . LEU A 1 303 ? -19.086 6.384 11.733 1.00 90.00 303 LEU A O 1
ATOM 2533 N N . GLU A 1 304 ? -17.497 4.798 11.789 1.00 92.06 304 GLU A N 1
ATOM 2534 C CA . GLU A 1 304 ? -18.422 3.672 11.997 1.00 92.06 304 GLU A CA 1
ATOM 2535 C C . GLU A 1 304 ? -19.069 3.723 13.399 1.00 92.06 304 GLU A C 1
ATOM 2537 O O . GLU A 1 304 ? -20.249 3.409 13.533 1.00 92.06 304 GLU A O 1
ATOM 2542 N N . ASP A 1 305 ? -18.341 4.150 14.440 1.00 90.12 305 ASP A N 1
ATOM 2543 C CA . ASP A 1 305 ? -18.873 4.361 15.800 1.00 90.12 305 ASP A CA 1
ATOM 2544 C C . ASP A 1 305 ? -19.970 5.428 15.803 1.00 90.12 305 ASP A C 1
ATOM 2546 O O . ASP A 1 305 ? -21.035 5.226 16.376 1.00 90.12 305 ASP A O 1
ATOM 2550 N N . LEU A 1 306 ? -19.755 6.532 15.081 1.00 85.94 306 LEU A N 1
ATOM 2551 C CA . LEU A 1 306 ? -20.748 7.597 14.913 1.00 85.94 306 LEU A CA 1
ATOM 2552 C C . LEU A 1 306 ? -21.995 7.180 14.125 1.00 85.94 306 LEU A C 1
ATOM 2554 O O . LEU A 1 306 ? -23.031 7.830 14.265 1.00 85.94 306 LEU A O 1
ATOM 2558 N N . ASP A 1 307 ? -21.872 6.169 13.267 1.00 88.19 307 ASP A N 1
ATOM 2559 C CA . ASP A 1 307 ? -22.961 5.653 12.436 1.00 88.19 307 ASP A CA 1
ATOM 2560 C C . ASP A 1 307 ? -23.811 4.618 13.191 1.00 88.19 307 ASP A C 1
ATOM 2562 O O . ASP A 1 307 ? -25.035 4.615 13.082 1.00 88.19 307 ASP A O 1
ATOM 2566 N N . ILE A 1 308 ? -23.174 3.745 13.981 1.00 88.88 308 ILE A N 1
ATOM 2567 C CA . ILE A 1 308 ? -23.856 2.644 14.683 1.00 88.88 308 ILE A CA 1
ATOM 2568 C C . ILE A 1 308 ? -24.341 3.047 16.081 1.00 88.88 308 ILE A C 1
ATOM 2570 O O . ILE A 1 308 ? -25.409 2.594 16.513 1.00 88.88 308 ILE A O 1
ATOM 2574 N N . ASN A 1 309 ? -23.562 3.860 16.797 1.00 86.06 309 ASN A N 1
ATOM 2575 C CA . ASN A 1 309 ? -23.846 4.236 18.174 1.00 86.06 309 ASN A CA 1
ATOM 2576 C C . ASN A 1 309 ? -24.440 5.643 18.235 1.00 86.06 309 ASN A C 1
ATOM 2578 O O . ASN A 1 309 ? -24.041 6.557 17.520 1.00 86.06 309 ASN A O 1
ATOM 2582 N N . ASP A 1 310 ? -25.436 5.818 19.099 1.00 81.38 310 ASP A N 1
ATOM 2583 C CA . ASP A 1 310 ? -26.186 7.069 19.234 1.00 81.38 310 ASP A CA 1
ATOM 2584 C C . ASP A 1 310 ? -25.848 7.829 20.527 1.00 81.38 310 ASP A C 1
ATOM 2586 O O . ASP A 1 310 ? -26.301 8.967 20.725 1.00 81.38 310 ASP A O 1
ATOM 2590 N N . GLY A 1 311 ? -25.006 7.232 21.377 1.00 74.88 311 GLY A N 1
ATOM 2591 C CA . GLY A 1 311 ? -24.562 7.794 22.646 1.00 74.88 311 GLY A CA 1
ATOM 2592 C C . GLY A 1 311 ? -25.543 7.581 23.791 1.00 74.88 311 GLY A C 1
ATOM 2593 O O . GLY A 1 311 ? -25.421 8.237 24.824 1.00 74.88 311 GLY A O 1
ATOM 2594 N N . THR A 1 312 ? -26.542 6.720 23.601 1.00 76.50 312 THR A N 1
ATOM 2595 C CA . THR A 1 312 ? -27.466 6.323 24.664 1.00 76.50 312 THR A CA 1
ATOM 2596 C C . THR A 1 312 ? -26.801 5.337 25.622 1.00 76.50 312 THR A C 1
ATOM 2598 O O . THR A 1 312 ? -25.769 4.748 25.315 1.00 76.50 312 THR A O 1
ATOM 2601 N N . VAL A 1 313 ? -27.403 5.120 26.797 1.00 74.62 313 VAL A N 1
ATOM 2602 C CA . VAL A 1 313 ? -26.908 4.115 27.761 1.00 74.62 313 VAL A CA 1
ATOM 2603 C C . VAL A 1 313 ? -26.878 2.701 27.155 1.00 74.62 313 VAL A C 1
ATOM 2605 O O . VAL A 1 313 ? -26.057 1.888 27.560 1.00 74.62 313 VAL A O 1
ATOM 2608 N N . GLU A 1 314 ? -27.753 2.412 26.188 1.00 76.94 314 GLU A N 1
ATOM 2609 C CA . GLU A 1 314 ? -27.820 1.113 25.503 1.00 76.94 314 GLU A CA 1
ATOM 2610 C C . GLU A 1 314 ? -26.766 0.975 24.394 1.00 76.94 314 GLU A C 1
ATOM 2612 O O . GLU A 1 314 ? -26.298 -0.132 24.133 1.00 76.94 314 GLU A O 1
ATOM 2617 N N . ARG A 1 315 ? -26.375 2.086 23.756 1.00 78.31 315 ARG A N 1
ATOM 2618 C CA . ARG A 1 315 ? -25.365 2.138 22.686 1.00 78.31 315 ARG A CA 1
ATOM 2619 C C . ARG A 1 315 ? -24.397 3.308 22.902 1.00 78.31 315 ARG A C 1
ATOM 2621 O O . ARG A 1 315 ? -24.452 4.308 22.172 1.00 78.31 315 ARG A O 1
ATOM 2628 N N . PRO A 1 316 ? -23.533 3.225 23.931 1.00 81.25 316 PRO A N 1
ATOM 2629 C CA . PRO A 1 316 ? -22.556 4.269 24.193 1.00 81.25 316 PRO A CA 1
ATOM 2630 C C . PRO A 1 316 ? -21.494 4.286 23.090 1.00 81.25 316 PRO A C 1
ATOM 2632 O O . PRO A 1 316 ? -21.172 3.253 22.505 1.00 81.25 316 PRO A O 1
ATOM 2635 N N . TYR A 1 317 ? -20.927 5.462 22.831 1.00 81.69 317 TYR A N 1
ATOM 2636 C CA . TYR A 1 317 ? -19.737 5.563 21.988 1.00 81.69 317 TYR A CA 1
ATOM 2637 C C . TYR A 1 317 ? -18.557 4.870 22.667 1.00 81.69 317 TYR A C 1
ATOM 2639 O O . TYR A 1 317 ? -18.384 4.990 23.882 1.00 81.69 317 TYR A O 1
ATOM 2647 N N . VAL A 1 318 ? -17.740 4.176 21.878 1.00 78.94 318 VAL A N 1
ATOM 2648 C CA . VAL A 1 318 ? -16.535 3.490 22.375 1.00 78.94 318 VAL A CA 1
ATOM 2649 C C . VAL A 1 318 ? -15.345 4.458 22.455 1.00 78.94 318 VAL A C 1
ATOM 2651 O O . VAL A 1 318 ? -14.400 4.245 23.213 1.00 78.94 318 VAL A O 1
ATOM 2654 N N . MET A 1 319 ? -15.397 5.564 21.707 1.00 75.56 319 MET A N 1
ATOM 2655 C CA . MET A 1 319 ? -14.326 6.561 21.639 1.00 75.56 319 MET A CA 1
ATOM 2656 C C . MET A 1 319 ? -14.039 7.311 22.958 1.00 75.56 319 MET A C 1
ATOM 2658 O O . MET A 1 319 ? -14.901 7.465 23.820 1.00 75.56 319 MET A O 1
ATOM 2662 N N . ASN A 1 320 ? -12.833 7.892 23.061 1.00 70.06 320 ASN A N 1
ATOM 2663 C CA . ASN A 1 320 ? -12.45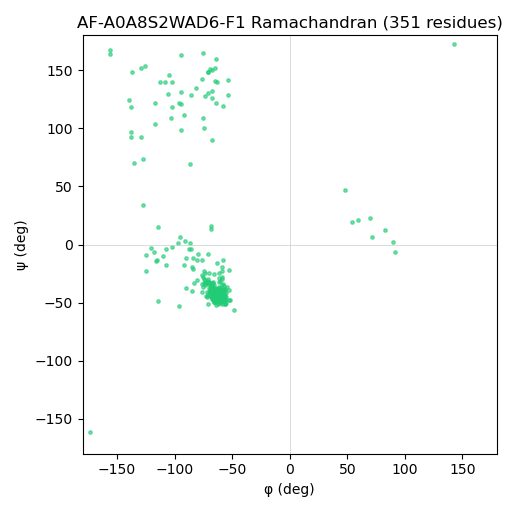9 8.785 24.167 1.00 70.06 320 ASN A CA 1
ATOM 2664 C C . ASN A 1 320 ? -13.182 10.149 24.083 1.00 70.06 320 ASN A C 1
ATOM 2666 O O . ASN A 1 320 ? -13.414 10.680 22.993 1.00 70.06 320 ASN A O 1
ATOM 2670 N N . ASN A 1 321 ? -13.462 10.750 25.242 1.00 67.94 321 ASN A N 1
ATOM 2671 C CA . ASN A 1 321 ? -14.187 12.016 25.376 1.00 67.94 321 ASN A CA 1
ATOM 2672 C C . ASN A 1 321 ? -13.503 13.186 24.646 1.00 67.94 321 ASN A C 1
ATOM 2674 O O . ASN A 1 321 ? -14.195 14.064 24.141 1.00 67.94 321 ASN A O 1
ATOM 2678 N N . ASP A 1 322 ? -12.175 13.187 24.511 1.00 70.19 322 ASP A N 1
ATOM 2679 C CA . ASP A 1 322 ? -11.439 14.255 23.813 1.00 70.19 322 ASP A CA 1
ATOM 2680 C C . ASP A 1 322 ? -11.776 14.321 22.314 1.00 70.19 322 ASP A C 1
ATOM 2682 O O . ASP A 1 322 ? -12.039 15.392 21.769 1.00 70.19 322 ASP A O 1
ATOM 2686 N N . LEU A 1 323 ? -11.861 13.163 21.651 1.00 67.50 323 LEU A N 1
ATOM 2687 C CA . LEU A 1 323 ? -12.274 13.054 20.244 1.00 67.50 323 LEU A CA 1
ATOM 2688 C C . LEU A 1 323 ? -13.739 13.459 20.056 1.00 67.50 323 LEU A C 1
ATOM 2690 O O . LEU A 1 323 ? -14.098 14.100 19.068 1.00 67.50 323 LEU A O 1
ATOM 2694 N N . LEU A 1 324 ? -14.579 13.128 21.031 1.00 68.88 324 LEU A N 1
ATOM 2695 C CA . LEU A 1 324 ? -15.993 13.483 21.053 1.00 68.88 324 LEU A CA 1
ATOM 2696 C C . LEU A 1 324 ? -16.202 15.003 21.236 1.00 68.88 324 LEU A C 1
ATOM 2698 O O . LEU A 1 324 ? -17.077 15.603 20.597 1.00 68.88 324 LEU A O 1
ATOM 2702 N N . ASN A 1 325 ? -15.362 15.629 22.067 1.00 69.00 325 ASN A N 1
ATOM 2703 C CA . ASN A 1 325 ? -15.307 17.073 22.293 1.00 69.00 325 ASN A CA 1
ATOM 2704 C C . ASN A 1 325 ? -14.876 17.822 21.024 1.00 69.00 325 ASN A C 1
ATOM 2706 O O . ASN A 1 325 ? -15.510 18.814 20.667 1.00 69.00 325 ASN A O 1
ATOM 2710 N N . LEU A 1 326 ? -13.885 17.305 20.287 1.00 67.25 326 LEU A N 1
ATOM 2711 C CA . LEU A 1 326 ? -13.399 17.897 19.030 1.00 67.25 326 LEU A CA 1
ATOM 2712 C C . LEU A 1 326 ? -14.468 17.980 17.924 1.00 67.25 326 LEU A C 1
ATOM 2714 O O . LEU A 1 326 ? -14.384 18.839 17.049 1.00 67.25 326 LEU A O 1
ATOM 2718 N N . ILE A 1 327 ? -15.504 17.134 17.951 1.00 65.31 327 ILE A N 1
ATOM 2719 C CA . ILE A 1 327 ? -16.615 17.196 16.981 1.00 65.31 327 ILE A CA 1
ATOM 2720 C C . ILE A 1 327 ? -17.689 18.222 17.384 1.00 65.31 327 ILE A C 1
ATOM 2722 O O . ILE A 1 327 ? -18.595 18.500 16.597 1.00 65.31 327 ILE A O 1
ATOM 2726 N N . GLY A 1 328 ? -17.657 18.750 18.611 1.00 60.69 328 GLY A N 1
ATOM 2727 C CA . GLY A 1 328 ? -18.737 19.582 19.152 1.00 60.69 328 GLY A CA 1
ATOM 2728 C C . GLY A 1 328 ? -20.018 18.800 19.489 1.00 60.69 328 GLY A C 1
ATOM 2729 O O . GLY A 1 328 ? -21.026 19.394 19.870 1.00 60.69 328 GLY A O 1
ATOM 2730 N N . LYS A 1 329 ? -20.000 17.459 19.396 1.00 58.53 329 LYS A N 1
ATOM 2731 C CA . LYS A 1 329 ? -21.125 16.590 19.798 1.00 58.53 329 LYS A CA 1
ATOM 2732 C C . LYS A 1 329 ? -21.182 16.337 21.309 1.00 58.53 329 LYS A C 1
ATOM 2734 O O . LYS A 1 329 ? -22.222 15.903 21.802 1.00 58.53 329 LYS A O 1
ATOM 2739 N N . ALA A 1 330 ? -20.129 16.665 22.055 1.00 52.25 330 ALA A N 1
ATOM 2740 C CA . ALA A 1 330 ? -20.091 16.521 23.510 1.00 52.25 330 ALA A CA 1
ATOM 2741 C C . ALA A 1 330 ? -21.221 17.266 24.240 1.00 52.25 330 ALA A C 1
ATOM 2743 O O . ALA A 1 330 ? -21.861 16.715 25.137 1.00 52.25 330 ALA A O 1
ATOM 2744 N N . ASN A 1 331 ? -21.553 18.480 23.791 1.00 47.97 331 ASN A N 1
ATOM 2745 C CA . ASN A 1 331 ? -22.625 19.279 24.392 1.00 47.97 331 ASN A CA 1
ATOM 2746 C C . ASN A 1 331 ? -24.025 18.697 24.108 1.00 47.97 331 ASN A C 1
ATOM 2748 O O . ASN A 1 331 ? -24.915 18.762 24.958 1.00 47.97 331 ASN A O 1
ATOM 2752 N N . ALA A 1 332 ? -24.220 18.054 22.952 1.00 53.09 332 ALA A N 1
ATOM 2753 C CA . ALA A 1 332 ? -25.457 17.337 22.636 1.00 53.09 332 ALA A CA 1
ATOM 2754 C C . ALA A 1 332 ? -25.618 16.056 23.482 1.00 53.09 332 ALA A C 1
ATOM 2756 O O . ALA A 1 332 ? -26.737 15.700 23.861 1.00 53.09 332 ALA A O 1
ATOM 2757 N N . LEU A 1 333 ? -24.506 15.395 23.822 1.00 53.62 333 LEU A N 1
ATOM 2758 C CA . LEU A 1 333 ? -24.458 14.211 24.684 1.00 53.62 333 LEU A CA 1
ATOM 2759 C C . LEU A 1 333 ? -24.719 14.525 26.153 1.00 53.62 333 LEU A C 1
ATOM 2761 O O . LEU A 1 333 ? -25.539 13.845 26.767 1.00 53.62 333 LEU A O 1
ATOM 2765 N N . ASN A 1 334 ? -24.117 15.583 26.701 1.00 54.91 334 ASN A N 1
ATOM 2766 C CA . ASN A 1 334 ? -24.425 16.022 28.065 1.00 54.91 334 ASN A CA 1
ATOM 2767 C C . ASN A 1 334 ? -25.921 16.331 28.221 1.00 54.91 334 ASN A C 1
ATOM 2769 O O . ASN A 1 334 ? -26.560 15.853 29.158 1.00 54.91 334 ASN A O 1
ATOM 2773 N N . ASN A 1 335 ? -26.523 17.013 27.245 1.00 55.31 335 ASN A N 1
ATOM 2774 C CA . ASN A 1 335 ? -27.956 17.305 27.264 1.00 55.31 335 ASN A CA 1
ATOM 2775 C C . ASN A 1 335 ? -28.845 16.055 27.106 1.00 55.31 335 ASN A C 1
ATOM 2777 O O . ASN A 1 335 ? -29.887 15.967 27.761 1.00 55.31 335 ASN A O 1
ATOM 2781 N N . LYS A 1 336 ? -28.454 15.063 26.289 1.00 58.56 336 LYS A N 1
ATOM 2782 C CA . LYS A 1 336 ? -29.175 13.778 26.180 1.00 58.56 336 LYS A CA 1
ATOM 2783 C C . LYS A 1 336 ? -29.051 12.930 27.451 1.00 58.56 336 LYS A C 1
ATOM 2785 O O . LYS A 1 336 ? -30.063 12.414 27.923 1.00 58.56 336 LYS A O 1
ATOM 2790 N N . ASN A 1 337 ? -27.865 12.851 28.050 1.00 57.59 337 ASN A N 1
ATOM 2791 C CA . ASN A 1 337 ? -27.616 12.104 29.286 1.00 57.59 337 ASN A CA 1
ATOM 2792 C C . ASN A 1 337 ? -28.352 12.714 30.486 1.00 57.59 337 ASN A C 1
ATOM 2794 O O . ASN A 1 337 ? -28.931 11.983 31.292 1.00 57.59 337 ASN A O 1
ATOM 2798 N N . ILE A 1 338 ? -28.413 14.049 30.576 1.00 59.22 338 ILE A N 1
ATOM 2799 C CA . ILE A 1 338 ? -29.224 14.757 31.577 1.00 59.22 338 ILE A CA 1
ATOM 2800 C C . ILE A 1 338 ? -30.716 14.456 31.374 1.00 59.22 338 ILE A C 1
ATOM 2802 O O . ILE A 1 338 ? -31.415 14.160 32.343 1.00 59.22 338 ILE A O 1
ATOM 2806 N N . LYS A 1 339 ? -31.214 14.467 30.128 1.00 57.44 339 LYS A N 1
ATOM 2807 C CA . LYS A 1 339 ? -32.612 14.107 29.825 1.00 57.44 339 LYS A CA 1
ATOM 2808 C C . LYS A 1 339 ? -32.927 12.650 30.185 1.00 57.44 339 LYS A C 1
ATOM 2810 O O . LYS A 1 339 ? -33.946 12.399 30.818 1.00 57.44 339 LYS A O 1
ATOM 2815 N N . GLN A 1 340 ? -32.050 11.698 29.866 1.00 60.69 340 GLN A N 1
ATOM 2816 C CA . GLN A 1 340 ? -32.255 10.281 30.197 1.00 60.69 340 GLN A CA 1
ATOM 2817 C C . GLN A 1 340 ? -32.188 10.002 31.703 1.00 60.69 340 GLN A C 1
ATOM 2819 O O . GLN A 1 340 ? -33.003 9.230 32.211 1.00 60.69 340 GLN A O 1
ATOM 2824 N N . LYS A 1 341 ? -31.280 10.659 32.442 1.00 64.00 341 LYS A N 1
ATOM 2825 C CA . LYS A 1 341 ? -31.264 10.595 33.913 1.00 64.00 341 LYS A CA 1
ATOM 2826 C C . LYS A 1 341 ? -32.556 11.152 34.513 1.00 64.00 341 LYS A C 1
ATOM 2828 O O . LYS A 1 341 ? -33.124 10.505 35.386 1.00 64.00 341 LYS A O 1
ATOM 2833 N N . LYS A 1 342 ? -33.063 12.287 34.010 1.00 62.34 342 LYS A N 1
ATOM 2834 C CA . LYS A 1 342 ? -34.346 12.865 34.454 1.00 62.34 342 LYS A CA 1
ATOM 2835 C C . LYS A 1 342 ? -35.533 11.926 34.202 1.00 62.34 342 LYS A C 1
ATOM 2837 O O . LYS A 1 342 ? -36.352 11.753 35.095 1.00 62.34 342 LYS A O 1
ATOM 2842 N N . VAL A 1 343 ? -35.588 11.259 33.046 1.00 66.69 343 VAL A N 1
ATOM 2843 C CA . VAL A 1 343 ? -36.646 10.276 32.732 1.00 66.69 343 VAL A CA 1
ATOM 2844 C C . VAL A 1 343 ? -36.556 9.028 33.621 1.00 66.69 343 VAL A C 1
ATOM 2846 O O . VAL A 1 343 ? -37.584 8.515 34.059 1.00 66.69 343 VAL A O 1
ATOM 2849 N N . LYS A 1 344 ? -35.346 8.536 33.928 1.00 64.88 344 LYS A N 1
ATOM 2850 C CA . LYS A 1 344 ? -35.160 7.398 34.849 1.00 64.88 344 LYS A CA 1
ATOM 2851 C C . LYS A 1 344 ? -35.535 7.747 36.295 1.00 64.88 344 LYS A C 1
ATOM 2853 O O . LYS A 1 344 ? -36.178 6.931 36.944 1.00 64.88 344 LYS A O 1
ATOM 2858 N N . LEU A 1 345 ? -35.196 8.950 36.767 1.00 62.88 345 LEU A N 1
ATOM 2859 C CA . LEU A 1 345 ? -35.603 9.459 38.085 1.00 62.88 345 LEU A CA 1
ATOM 2860 C C . LEU A 1 345 ? -37.131 9.594 38.190 1.00 62.88 345 LEU A C 1
ATOM 2862 O O . LEU A 1 345 ? -37.723 9.069 39.124 1.00 62.88 345 LEU A O 1
ATOM 2866 N N . GLN A 1 346 ? -37.784 10.165 37.172 1.00 58.41 346 GLN A N 1
ATOM 2867 C CA . GLN A 1 346 ? -39.248 10.283 37.139 1.00 58.41 346 GLN A CA 1
ATOM 2868 C C . GLN A 1 346 ? -39.964 8.923 37.138 1.00 58.41 346 GLN A C 1
ATOM 2870 O O . GLN A 1 346 ? -40.964 8.762 37.827 1.00 58.41 346 GLN A O 1
ATOM 2875 N N . LYS A 1 347 ? -39.454 7.915 36.416 1.00 61.41 347 LYS A N 1
ATOM 2876 C CA . LYS A 1 347 ? -40.023 6.553 36.456 1.00 61.41 347 LYS A CA 1
ATOM 2877 C C . LYS A 1 347 ? -39.832 5.869 37.814 1.00 61.41 347 LYS A C 1
ATOM 2879 O O . LYS A 1 347 ? -40.698 5.110 38.235 1.00 61.41 347 LYS A O 1
ATOM 2884 N N . HIS A 1 348 ? -38.723 6.145 38.497 1.00 59.72 348 HIS A N 1
ATOM 2885 C CA . HIS A 1 348 ? -38.440 5.590 39.817 1.00 59.72 348 HIS A CA 1
ATOM 2886 C C . HIS A 1 348 ? -39.356 6.187 40.901 1.00 59.72 348 HIS A C 1
ATOM 2888 O O . HIS A 1 348 ? -39.826 5.452 41.769 1.00 59.72 348 HIS A O 1
ATOM 2894 N N . ASP A 1 349 ? -39.669 7.484 40.816 1.00 59.00 349 ASP A N 1
ATOM 2895 C CA . ASP A 1 349 ? -40.595 8.163 41.736 1.00 59.00 349 ASP A CA 1
ATOM 2896 C C . ASP A 1 349 ? -42.062 7.750 41.526 1.00 59.00 349 ASP A C 1
ATOM 2898 O O . ASP A 1 349 ? -42.832 7.704 42.483 1.00 59.00 349 ASP A O 1
ATOM 2902 N N . ILE A 1 350 ? -42.448 7.385 40.297 1.00 60.53 350 ILE A N 1
ATOM 2903 C CA . ILE A 1 350 ? -43.792 6.867 39.985 1.00 60.53 350 ILE A CA 1
ATOM 2904 C C . ILE A 1 350 ? -43.973 5.422 40.480 1.00 60.53 350 ILE A C 1
ATOM 2906 O O . ILE A 1 350 ? -45.076 5.057 40.853 1.00 60.53 350 ILE A O 1
ATOM 2910 N N . SER A 1 351 ? -42.910 4.609 40.539 1.00 53.59 351 SER A N 1
ATOM 2911 C CA . SER A 1 351 ? -42.988 3.218 41.036 1.00 53.59 351 SER A CA 1
ATOM 2912 C C . SER A 1 351 ? -43.008 3.075 42.566 1.00 53.59 351 SER A C 1
ATOM 2914 O O . SER A 1 351 ? -43.162 1.968 43.074 1.00 53.59 351 SER A O 1
ATOM 2916 N N . LYS A 1 352 ? -42.791 4.176 43.301 1.00 53.84 352 LYS A N 1
ATOM 2917 C CA . LYS A 1 352 ? -42.764 4.225 44.775 1.00 53.84 352 LYS A CA 1
ATOM 2918 C C . LYS A 1 352 ? -44.048 4.786 45.403 1.00 53.84 352 LYS A C 1
ATOM 2920 O O . LYS A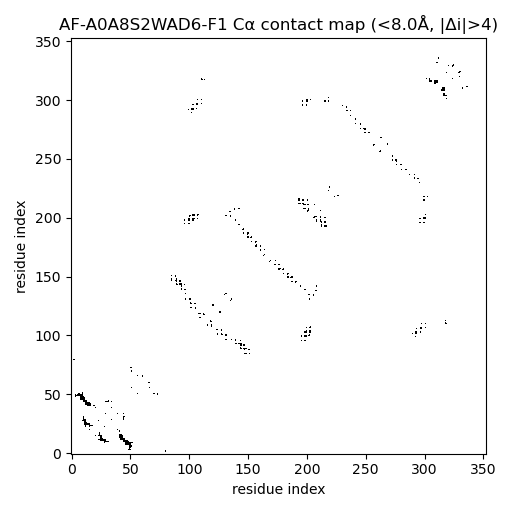 1 352 ? -44.126 4.853 46.629 1.00 53.84 352 LYS A O 1
ATOM 2925 N N . LYS A 1 353 ? -45.011 5.209 44.586 1.00 47.75 353 LYS A N 1
ATOM 2926 C CA . LYS A 1 353 ? -46.395 5.490 44.984 1.00 47.75 353 LYS A CA 1
ATOM 2927 C C . LYS A 1 353 ? -47.263 4.329 44.540 1.00 47.75 353 LYS A C 1
ATOM 2929 O O . LYS A 1 353 ? -48.235 4.053 45.271 1.00 47.75 353 LYS A O 1
#

Sequence (353 aa):
MNLSTIGTPIFRVVDAIPGCCDNYTNGNYCIPEQFKKYNYSEGRCEFQDFGFDENYFEYQYNSFIYKLMVFTLFKYQKYLQWFNIFAYFWIGAFLYAFEEIVLAGVFSDYYWSNDKTRKMSPLPLLNSIFIVIRYHIGSIAFGSLLIASLRFIRLLLNYLNEKLSKVDDNIIFRFIFKCLSCIFWCFEKFIKFLNKNAYVLIAARGYGFCKATRKVFGYMLSNCLRFFVITQLTELILICGTITICSLNAFLFYRYLIYTNQLNQLIIPWAPMVVLIALNYLIISICFSTFDMAVKTIFICFLEDLDINDGTVERPYVMNNDLLNLIGKANALNNKNIKQKKVKLQKHDISKK

Mean predicted aligned error: 12.74 Å

Organism: NCBI:txid1234261

Nearest PDB structures (foldseek):
  9f63-assembly1_A  TM=9.026E-01  e=4.810E-06  Saccharomyces cerevisiae

Solvent-accessible surface area (backbone atoms only — not comparable to full-atom values): 19352 Å² total; per-residue (Å²): 133,81,87,45,83,69,57,53,80,41,27,27,28,38,78,39,56,90,89,74,46,99,88,52,53,65,70,33,81,46,53,64,74,58,51,62,72,70,61,58,87,55,47,44,67,42,83,76,50,46,41,88,53,73,77,65,48,64,78,75,54,93,50,66,68,59,51,53,52,51,53,51,50,62,75,41,41,69,59,52,51,55,48,50,55,46,47,50,41,25,52,54,37,27,54,54,46,49,55,51,28,32,53,14,22,38,42,27,51,56,60,71,36,93,44,86,85,79,68,68,61,98,52,40,64,63,52,22,44,50,50,38,65,76,75,39,46,66,47,38,50,53,54,13,44,54,45,21,50,35,53,46,52,35,51,49,37,51,50,49,44,59,55,43,54,73,75,53,83,51,67,67,60,51,48,51,38,52,52,52,36,49,52,38,49,53,48,36,52,51,51,52,53,48,44,59,55,15,32,27,45,23,45,59,69,67,45,56,55,72,61,20,35,54,50,43,53,50,51,42,67,78,38,41,69,60,51,49,52,52,53,53,51,50,52,50,54,51,49,52,51,48,53,52,54,41,52,51,52,51,49,53,51,52,52,49,31,58,76,69,56,48,48,83,75,42,95,58,67,61,54,66,54,54,54,50,43,53,54,46,47,53,53,48,52,57,58,47,51,52,52,56,45,42,56,53,21,52,52,50,53,49,54,50,39,65,71,76,28,83,60,43,95,91,36,54,60,77,70,60,67,68,67,39,46,75,71,61,50,42,67,60,45,54,56,49,52,53,50,52,51,52,53,53,51,54,53,54,60,62,73,75,108

Radius of gyration: 32.11 Å; Cα contacts (8 Å, |Δi|>4): 299; chains: 1; bounding box: 87×56×102 Å

pLDDT: mean 82.54, std 14.75, range [33.16, 98.0]

InterPro domains:
  IPR007603 Choline transporter-like [PF04515] (60-306)
  IPR007603 Choline transporter-like [PTHR12385] (62-332)